Protein AF-0000000080270751 (afdb_homodimer)

Secondary structure (DSSP, 8-state):
---TT--SEEEEEEEEETT-HHHHHHHTTGGG-SS-EEEEEEEEETTTEEEEEEEESS-----HHHHHHH-TT-EEEEEETTEEEEEEE----SEEESSS----TTSHHHH-TTSPPEEEEEETTTTEEEETTT--EE-TT---/---TT--SEEEEEEEEETT-HHHHHHHTTGGG-SS-EEEEEEEEETTTEEEEEEEESS-----HHHHHHH-TT-EEEEEETTEEEEEEE----SEEESSS----TTSHHHH-TTSPPEEEEEETTTTEEEETTT--EE-TT---

pLDDT: mean 90.99, std 12.34, range [32.78, 98.06]

InterPro domains:
  IPR002801 Aspartate transcarbamylase regulatory subunit [PTHR35805] (3-143)
  IPR020542 Aspartate carbamoyltransferase regulatory subunit, C-terminal [PF02748] (96-140)
  IPR020545 Aspartate carbamoyltransferase regulatory subunit, N-terminal [PF01948] (3-91)
  IPR036792 Aspartate carbamoyltransferase regulatory subunit, C-terminal domain superfamily [SSF57825] (95-141)
  IPR036793 Aspartate carbamoyltransferase regulatory subunit, N-terminal domain superfamily [G3DSA:3.30.70.140] (1-93)
  IPR036793 Aspartate carbamoyltransferase regulatory subunit, N-terminal domain superfamily [SSF54893] (2-93)

Solvent-accessible surface area (backbone atoms only — not comparable to full-atom values): 15999 Å² total; per-residue (Å²): 126,90,49,84,64,73,50,49,43,19,37,35,43,33,57,27,56,52,77,45,41,62,57,54,42,55,72,72,44,54,82,73,50,92,50,32,35,34,43,33,35,39,34,82,32,91,88,68,55,36,20,7,35,36,40,34,50,43,89,72,94,71,68,62,55,60,50,8,58,77,39,34,68,23,32,38,34,35,26,49,83,61,31,78,72,46,76,46,75,43,44,70,45,62,61,48,68,70,54,44,70,79,82,51,79,84,28,67,56,67,76,36,79,84,50,75,36,40,32,32,53,74,35,74,93,75,55,33,27,21,29,69,84,69,59,47,80,43,62,70,88,53,66,110,126,90,48,85,64,73,49,49,43,17,38,33,44,33,56,27,56,52,77,45,41,62,58,52,41,55,72,71,44,54,83,72,51,93,48,32,35,33,42,34,34,39,35,81,30,90,88,67,55,35,19,7,36,36,40,34,50,45,87,72,92,73,68,60,56,60,49,7,58,76,40,34,68,24,31,38,36,35,27,50,84,60,32,78,73,46,76,47,75,43,45,71,44,62,60,48,67,69,53,44,70,80,82,50,78,86,29,66,56,66,74,36,81,85,50,76,35,42,30,32,54,76,34,75,94,76,55,33,25,20,30,70,86,68,59,47,80,43,61,70,91,52,66,110

Foldseek 3Di:
DPPPPFQAFWKKKPFAAAPCQVVVCVVVVVVPDPFDKDKAGQPQDPVRRGHIMITTNDDDDDDVQLVCLSPQQIKMFGHHRRDGPDIDRGHHDQKDKQFADDPPCPFPCVVDVPDIWMWGQPDRVQSWIATPGPRDIDHSVGGD/DPPPPFQAFWKKKPFAQAPCQVVVCVVVVVVPDPFDKDKAGQPQDPVRRGHIMITTNDDDDDDVQLVCLSPQQIKMFGHHRRDGPDIDRGHHDQKDKQFADDPPCPFPCVVPVPDIWMWGQPDRVQSWIATPGPRDIDHSVGGD

Organism: NCBI:txid1552

Radius of gyration: 22.81 Å; Cα contacts (8 Å, |Δi|>4): 651; chains: 2; bounding box: 32×61×60 Å

Nearest PDB structures (foldseek):
  2be9-assembly1_B  TM=8.263E-01  e=1.105E-14  Sulfolobus acidocaldarius
  2ipo-assembly1_B-3  TM=8.251E-01  e=6.226E-14  Escherichia coli
  2qgf-assembly1_D  TM=8.015E-01  e=9.449E-14  Escherichia coli
  1nbe-assembly1_B  TM=7.970E-01  e=1.932E-13  Escherichia coli
  2qg9-assembly1_D  TM=8.079E-01  e=1.113E-11  Escherichia coli

Sequence (288 aa):
MVSINSIKRGIVIDHIKAGVGLKIFNYLGLDKAEFTVALIMNAPSGKLGRKDIIKIENEIDIDYTVLGFIDPNITIDIITGEKIESKIKLKLPDNVENIIKCINPRCITSTEQEIQHSFYLSNREKGEYRCMYCDEINNPNNISMVSINSIKRGIVIDHIKAGVGLKIFNYLGLDKAEFTVALIMNAPSGKLGRKDIIKIENEIDIDYTVLGFIDPNITIDIITGEKIESKIKLKLPDNVENIIKCINPRCITSTEQEIQHSFYLSNREKGEYRCMYCDEINNPNNIS

Structure (mmCIF, N/CA/C/O backbone):
data_AF-0000000080270751-model_v1
#
loop_
_entity.id
_entity.type
_entity.pdbx_description
1 polymer 'Aspartate carbamoyltransferase regulatory subunit'
#
loop_
_atom_site.group_PDB
_atom_site.id
_atom_site.type_symbol
_atom_site.label_atom_id
_atom_site.label_alt_id
_atom_site.label_comp_id
_atom_site.label_asym_id
_atom_site.label_entity_id
_atom_site.label_seq_id
_atom_site.pdbx_PDB_ins_code
_atom_site.Cartn_x
_atom_site.Cartn_y
_atom_site.Cartn_z
_atom_site.occupancy
_atom_site.B_iso_or_equiv
_atom_site.auth_seq_id
_atom_site.auth_comp_id
_atom_site.auth_asym_id
_atom_site.auth_atom_id
_atom_site.pdbx_PDB_model_num
ATOM 1 N N . MET A 1 1 ? 3.51 -15.992 13.039 1 32.78 1 MET A N 1
ATOM 2 C CA . MET A 1 1 ? 2.631 -15.078 12.32 1 32.78 1 MET A CA 1
ATOM 3 C C . MET A 1 1 ? 3.084 -13.633 12.508 1 32.78 1 MET A C 1
ATOM 5 O O . MET A 1 1 ? 3.318 -13.188 13.633 1 32.78 1 MET A O 1
ATOM 9 N N . VAL A 1 2 ? 3.697 -13.039 11.562 1 38.59 2 VAL A N 1
ATOM 10 C CA . VAL A 1 2 ? 4.297 -11.719 11.711 1 38.59 2 VAL A CA 1
ATOM 11 C C . VAL A 1 2 ? 3.232 -10.719 12.156 1 38.59 2 VAL A C 1
ATOM 13 O O . VAL A 1 2 ? 2.195 -10.57 11.5 1 38.59 2 VAL A O 1
ATOM 16 N N . SER A 1 3 ? 3.043 -10.617 13.375 1 41.22 3 SER A N 1
ATOM 17 C CA . SER A 1 3 ? 2.152 -9.617 13.953 1 41.22 3 SER A CA 1
ATOM 18 C C . SER A 1 3 ? 2.729 -8.211 13.797 1 41.22 3 SER A C 1
ATOM 20 O O . SER A 1 3 ? 3.924 -8 14.016 1 41.22 3 SER A O 1
ATOM 22 N N . ILE A 1 4 ? 2.393 -7.562 12.789 1 50.84 4 ILE A N 1
ATOM 23 C CA . ILE A 1 4 ? 2.754 -6.148 12.797 1 50.84 4 ILE A CA 1
ATOM 24 C C . ILE A 1 4 ? 2.416 -5.539 14.156 1 50.84 4 ILE A C 1
ATOM 26 O O . ILE A 1 4 ? 1.837 -4.453 14.227 1 50.84 4 ILE A O 1
ATOM 30 N N . ASN A 1 5 ? 2.408 -6.309 15.219 1 56.62 5 ASN A N 1
ATOM 31 C CA . ASN A 1 5 ? 1.897 -5.883 16.516 1 56.62 5 ASN A CA 1
ATOM 32 C C . ASN A 1 5 ? 2.855 -4.914 17.203 1 56.62 5 ASN A C 1
ATOM 34 O O . ASN A 1 5 ? 2.42 -3.975 17.875 1 56.62 5 ASN A O 1
ATOM 38 N N . SER A 1 6 ? 4.25 -5.16 17 1 69.69 6 SER A N 1
ATOM 39 C CA . SER A 1 6 ? 4.953 -4.27 17.906 1 69.69 6 SER A CA 1
ATOM 40 C C . SER A 1 6 ? 6.094 -3.537 17.203 1 69.69 6 SER A C 1
ATOM 42 O O . SER A 1 6 ? 6.898 -4.16 16.516 1 69.69 6 SER A O 1
ATOM 44 N N . ILE A 1 7 ? 5.996 -2.307 17.094 1 83.25 7 ILE A N 1
ATOM 45 C CA . ILE A 1 7 ? 7.07 -1.435 16.641 1 83.25 7 ILE A CA 1
ATOM 46 C C . ILE A 1 7 ? 7.969 -1.064 17.812 1 83.25 7 ILE A C 1
ATOM 48 O O . ILE A 1 7 ? 7.492 -0.555 18.844 1 83.25 7 ILE A O 1
ATOM 52 N N . LYS A 1 8 ? 9.234 -1.457 17.797 1 88.81 8 LYS A N 1
ATOM 53 C CA . LYS A 1 8 ? 10.172 -1.113 18.859 1 88.81 8 LYS A CA 1
ATOM 54 C C . LYS A 1 8 ? 10.531 0.368 18.812 1 88.81 8 LYS A C 1
ATOM 56 O O . LYS A 1 8 ? 10.508 1.052 19.844 1 88.81 8 LYS A O 1
ATOM 61 N N . ARG A 1 9 ? 10.992 0.877 17.672 1 93.69 9 ARG A N 1
ATOM 62 C CA . ARG A 1 9 ? 11.305 2.277 17.406 1 93.69 9 ARG A CA 1
ATOM 63 C C . ARG A 1 9 ? 10.789 2.701 16.031 1 93.69 9 ARG A C 1
ATOM 65 O O . ARG A 1 9 ? 11.125 2.084 15.023 1 93.69 9 ARG A O 1
ATOM 72 N N . GLY A 1 10 ? 9.922 3.631 16.047 1 96.12 10 GLY A N 1
ATOM 73 C CA . GLY A 1 10 ? 9.375 4.059 14.766 1 96.12 10 GLY A CA 1
ATOM 74 C C . GLY A 1 10 ? 8.219 5.031 14.914 1 96.12 10 GLY A C 1
ATOM 75 O O . GLY A 1 10 ? 8.195 5.848 15.836 1 96.12 10 GLY A O 1
ATOM 76 N N . ILE A 1 11 ? 7.391 5.102 13.875 1 96.75 11 ILE A N 1
ATOM 77 C CA . ILE A 1 11 ? 6.312 6.078 13.781 1 96.75 11 ILE A CA 1
ATOM 78 C C . ILE A 1 11 ? 5.023 5.379 13.352 1 96.75 11 ILE A C 1
ATOM 80 O O . ILE A 1 11 ? 5.035 4.516 12.469 1 96.75 11 ILE A O 1
ATOM 84 N N . VAL A 1 12 ? 3.928 5.707 13.992 1 96.44 12 VAL A N 1
ATOM 85 C CA . VAL A 1 12 ? 2.602 5.277 13.562 1 96.44 12 VAL A CA 1
ATOM 86 C C . VAL A 1 12 ? 1.788 6.488 13.109 1 96.44 12 VAL A C 1
ATOM 88 O O . VAL A 1 12 ? 1.661 7.469 13.852 1 96.44 12 VAL A O 1
ATOM 91 N N . ILE A 1 13 ? 1.379 6.473 11.883 1 97.25 13 ILE A N 1
ATOM 92 C CA . ILE A 1 13 ? 0.452 7.469 11.359 1 97.25 13 ILE A CA 1
ATOM 93 C C . ILE A 1 13 ? -0.979 6.945 11.453 1 97.25 13 ILE A C 1
ATOM 95 O O . ILE A 1 13 ? -1.383 6.074 10.68 1 97.25 13 ILE A O 1
ATOM 99 N N . ASP A 1 14 ? -1.676 7.508 12.398 1 96 14 ASP A N 1
ATOM 100 C CA . ASP A 1 14 ? -2.994 7.004 12.773 1 96 14 ASP A CA 1
ATOM 101 C C . ASP A 1 14 ? -4.09 7.992 12.383 1 96 14 ASP A C 1
ATOM 103 O O . ASP A 1 14 ? -3.805 9.141 12.039 1 96 14 ASP A O 1
ATOM 107 N N . HIS A 1 15 ? -5.359 7.43 12.25 1 97.06 15 HIS A N 1
ATOM 108 C CA . HIS A 1 15 ? -6.555 8.227 11.984 1 97.06 15 HIS A CA 1
ATOM 109 C C . HIS A 1 15 ? -6.516 8.828 10.586 1 97.06 15 HIS A C 1
ATOM 111 O O . HIS A 1 15 ? -6.961 9.953 10.375 1 97.06 15 HIS A O 1
ATOM 117 N N . ILE A 1 16 ? -5.875 8.188 9.742 1 97.38 16 ILE A N 1
ATOM 118 C CA . ILE A 1 16 ? -5.949 8.594 8.344 1 97.38 16 ILE A CA 1
ATOM 119 C C . ILE A 1 16 ? -7.344 8.305 7.793 1 97.38 16 ILE A C 1
ATOM 121 O O . ILE A 1 16 ? -7.891 7.223 8.016 1 97.38 16 ILE A O 1
ATOM 125 N N . LYS A 1 17 ? -7.895 9.273 7.102 1 96.62 17 LYS A N 1
ATOM 126 C CA . LYS A 1 17 ? -9.164 9.008 6.434 1 96.62 17 LYS A CA 1
ATOM 127 C C . LYS A 1 17 ? -9.078 7.77 5.547 1 96.62 17 LYS A C 1
ATOM 129 O O . LYS A 1 17 ? -8.117 7.602 4.797 1 96.62 17 LYS A O 1
ATOM 134 N N . ALA A 1 18 ? -10.078 6.902 5.625 1 96.69 18 ALA A N 1
ATOM 135 C CA . ALA A 1 18 ? -10.086 5.688 4.812 1 96.69 18 ALA A CA 1
ATOM 136 C C . ALA A 1 18 ? -9.93 6.02 3.33 1 96.69 18 ALA A C 1
ATOM 138 O O . ALA A 1 18 ? -10.594 6.926 2.82 1 96.69 18 ALA A O 1
ATOM 139 N N . GLY A 1 19 ? -9.031 5.312 2.684 1 96.19 19 GLY A N 1
ATOM 140 C CA . GLY A 1 19 ? -8.812 5.527 1.262 1 96.19 19 GLY A CA 1
ATOM 141 C C . GLY A 1 19 ? -7.652 6.461 0.971 1 96.19 19 GLY A C 1
ATOM 142 O O . GLY A 1 19 ? -7.164 6.516 -0.159 1 96.19 19 GLY A O 1
ATOM 143 N N . VAL A 1 20 ? -7.129 7.137 1.991 1 96.5 20 VAL A N 1
ATOM 144 C CA . VAL A 1 20 ? -6.082 8.133 1.793 1 96.5 20 VAL A CA 1
ATOM 145 C C . VAL A 1 20 ? -4.723 7.543 2.156 1 96.5 20 VAL A C 1
ATOM 147 O O . VAL A 1 20 ? -3.682 8.094 1.795 1 96.5 20 VAL A O 1
ATOM 150 N N . GLY A 1 21 ? -4.691 6.453 2.82 1 97.56 21 GLY A N 1
ATOM 151 C CA . GLY A 1 21 ? -3.48 5.832 3.332 1 97.56 21 GLY A CA 1
ATOM 152 C C . GLY A 1 21 ? -2.449 5.559 2.254 1 97.56 21 GLY A C 1
ATOM 153 O O . GLY A 1 21 ? -1.256 5.801 2.453 1 97.56 21 GLY A O 1
ATOM 154 N N . LEU A 1 22 ? -2.955 5.055 1.122 1 97.75 22 LEU A N 1
ATOM 155 C CA . LEU A 1 22 ? -2.033 4.727 0.039 1 97.75 22 LEU A CA 1
ATOM 156 C C . LEU A 1 22 ? -1.372 5.984 -0.512 1 97.75 22 LEU A C 1
ATOM 158 O O . LEU A 1 22 ? -0.182 5.973 -0.836 1 97.75 22 LEU A O 1
ATOM 162 N N . LYS A 1 23 ? -2.133 7.012 -0.62 1 95.31 23 LYS A N 1
ATOM 163 C CA . LYS A 1 23 ? -1.583 8.289 -1.064 1 95.31 23 LYS A CA 1
ATOM 164 C C . LYS A 1 23 ? -0.433 8.734 -0.165 1 95.31 23 LYS A C 1
ATOM 166 O O . LYS A 1 23 ? 0.632 9.117 -0.654 1 95.31 23 LYS A O 1
ATOM 171 N N . ILE A 1 24 ? -0.648 8.672 1.114 1 97.19 24 ILE A N 1
ATOM 172 C CA . ILE A 1 24 ? 0.371 9.055 2.082 1 97.19 24 ILE A CA 1
ATOM 173 C C . ILE A 1 24 ? 1.551 8.094 2.004 1 97.19 24 ILE A C 1
ATOM 175 O O . ILE A 1 24 ? 2.709 8.516 2.041 1 97.19 24 ILE A O 1
ATOM 179 N N . PHE A 1 25 ? 1.227 6.855 1.891 1 98.06 25 PHE A N 1
ATOM 180 C CA . PHE A 1 25 ? 2.23 5.805 1.756 1 98.06 25 PHE A CA 1
ATOM 181 C C . PHE A 1 25 ? 3.176 6.105 0.599 1 98.06 25 PHE A C 1
ATOM 183 O O . PHE A 1 25 ? 4.398 6.055 0.759 1 98.06 25 PHE A O 1
ATOM 190 N N . ASN A 1 26 ? 2.607 6.492 -0.542 1 96.06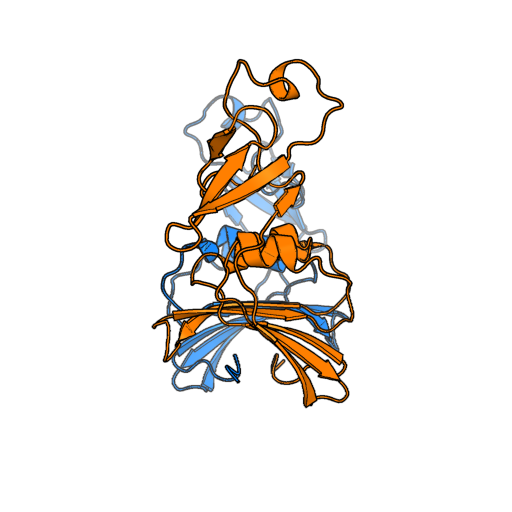 26 ASN A N 1
ATOM 191 C CA . ASN A 1 26 ? 3.371 6.836 -1.738 1 96.06 26 ASN A CA 1
ATOM 192 C C . ASN A 1 26 ? 4.129 8.148 -1.564 1 96.06 26 ASN A C 1
ATOM 194 O O . ASN A 1 26 ? 5.289 8.258 -1.956 1 96.06 26 ASN A O 1
ATOM 198 N N . TYR A 1 27 ? 3.465 9.086 -0.963 1 94.19 27 TYR A N 1
ATOM 199 C CA . TYR A 1 27 ? 4.074 10.391 -0.744 1 94.19 27 TYR A CA 1
ATOM 200 C C . TYR A 1 27 ? 5.363 10.266 0.064 1 94.19 27 TYR A C 1
ATOM 202 O O . TYR A 1 27 ? 6.355 10.93 -0.231 1 94.19 27 TYR A O 1
ATOM 210 N N . LEU A 1 28 ? 5.352 9.383 1.043 1 96.5 28 LEU A N 1
ATOM 211 C CA . LEU A 1 28 ? 6.492 9.211 1.941 1 96.5 28 LEU A CA 1
ATOM 212 C C . LEU A 1 28 ? 7.547 8.305 1.321 1 96.5 28 LEU A C 1
ATOM 214 O O . LEU A 1 28 ? 8.609 8.086 1.91 1 96.5 28 LEU A O 1
ATOM 218 N N . GLY A 1 29 ? 7.246 7.711 0.096 1 96.31 29 GLY A N 1
ATOM 219 C CA . GLY A 1 29 ? 8.188 6.84 -0.589 1 96.31 29 GLY A CA 1
ATOM 220 C C . GLY A 1 29 ? 8.414 5.52 0.126 1 96.31 29 GLY A C 1
ATOM 221 O O . GLY A 1 29 ? 9.516 4.965 0.086 1 96.31 29 GLY A O 1
ATOM 222 N N . LEU A 1 30 ? 7.395 5.051 0.745 1 97.31 30 LEU A N 1
ATOM 223 C CA . LEU A 1 30 ? 7.562 3.881 1.601 1 97.31 30 LEU A CA 1
ATOM 224 C C . LEU A 1 30 ? 7.664 2.609 0.767 1 97.31 30 LEU A C 1
ATOM 226 O O . LEU A 1 30 ? 8.102 1.568 1.264 1 97.31 30 LEU A O 1
ATOM 230 N N . ASP A 1 31 ? 7.238 2.662 -0.491 1 95.44 31 ASP A N 1
ATOM 231 C CA . ASP A 1 31 ? 7.375 1.526 -1.397 1 95.44 31 ASP A CA 1
ATOM 232 C C . ASP A 1 31 ? 8.844 1.205 -1.658 1 95.44 31 ASP A C 1
ATOM 234 O O . ASP A 1 31 ? 9.188 0.081 -2.035 1 95.44 31 ASP A O 1
ATOM 238 N N . LYS A 1 32 ? 9.727 2.119 -1.375 1 96.06 32 LYS A N 1
ATOM 239 C CA . LYS A 1 32 ? 11.156 1.946 -1.64 1 96.06 32 LYS A CA 1
ATOM 240 C C . LYS A 1 32 ? 11.938 1.799 -0.34 1 96.06 32 LYS A C 1
ATOM 242 O O . LYS A 1 32 ? 13.172 1.705 -0.359 1 96.06 32 LYS A O 1
ATOM 247 N N . ALA A 1 33 ? 11.266 1.823 0.738 1 95.44 33 ALA A N 1
ATOM 248 C CA . ALA A 1 33 ? 11.93 1.747 2.037 1 95.44 33 ALA A CA 1
ATOM 249 C C . ALA A 1 33 ? 12.633 0.406 2.215 1 95.44 33 ALA A C 1
ATOM 251 O O . ALA A 1 33 ? 12.164 -0.62 1.713 1 95.44 33 ALA A O 1
ATOM 252 N N . GLU A 1 34 ? 13.68 0.373 2.965 1 94.75 34 GLU A N 1
ATOM 253 C CA . GLU A 1 34 ? 14.43 -0.848 3.252 1 94.75 34 GLU A CA 1
ATOM 254 C C . GLU A 1 34 ? 14.164 -1.338 4.672 1 94.75 34 GLU A C 1
ATOM 256 O O . GLU A 1 34 ? 14.898 -2.174 5.195 1 94.75 34 GLU A O 1
ATOM 261 N N . PHE A 1 35 ? 13.227 -0.71 5.312 1 95.81 35 PHE A N 1
ATOM 262 C CA . PHE A 1 35 ? 12.773 -1.104 6.645 1 95.81 35 PHE A CA 1
ATOM 263 C C . PHE A 1 35 ? 11.312 -1.534 6.621 1 95.81 35 PHE A C 1
ATOM 265 O O . PHE A 1 35 ? 10.625 -1.359 5.609 1 95.81 35 PHE A O 1
ATOM 272 N N . THR A 1 36 ? 10.891 -2.145 7.676 1 96.25 36 THR A N 1
ATOM 273 C CA . THR A 1 36 ? 9.547 -2.705 7.727 1 96.25 36 THR A CA 1
ATOM 274 C C . THR A 1 36 ? 8.5 -1.595 7.793 1 96.25 36 THR A C 1
ATOM 276 O O . THR A 1 36 ? 8.602 -0.685 8.617 1 96.25 36 THR A O 1
ATOM 279 N N . VAL A 1 37 ? 7.531 -1.667 6.926 1 96.94 37 VAL A N 1
ATOM 280 C CA . VAL A 1 37 ? 6.402 -0.744 6.941 1 96.94 37 VAL A CA 1
ATOM 281 C C . VAL A 1 37 ? 5.098 -1.52 6.766 1 96.94 37 VAL A C 1
ATOM 283 O O . VAL A 1 37 ? 5.074 -2.57 6.121 1 96.94 37 VAL A O 1
ATOM 286 N N . ALA A 1 38 ? 4.043 -0.986 7.352 1 97.19 38 ALA A N 1
ATOM 287 C CA . ALA A 1 38 ? 2.719 -1.587 7.211 1 97.19 38 ALA A CA 1
ATOM 288 C C . ALA A 1 38 ? 1.673 -0.533 6.859 1 97.19 38 ALA A C 1
ATOM 290 O O . ALA A 1 38 ? 1.64 0.544 7.457 1 97.19 38 ALA A O 1
ATOM 291 N N . LEU A 1 39 ? 0.935 -0.822 5.887 1 97.56 39 LEU A N 1
ATOM 292 C CA . LEU A 1 39 ? -0.244 -0.046 5.516 1 97.56 39 LEU A CA 1
ATOM 293 C C . LEU A 1 39 ? -1.521 -0.829 5.801 1 97.56 39 LEU A C 1
ATOM 295 O O . LEU A 1 39 ? -1.719 -1.92 5.262 1 97.56 39 LEU A O 1
ATOM 299 N N . ILE A 1 40 ? -2.312 -0.34 6.668 1 96.81 40 ILE A N 1
ATOM 300 C CA . ILE A 1 40 ? -3.613 -0.925 6.973 1 96.81 40 ILE A CA 1
ATOM 301 C C . ILE A 1 40 ? -4.723 -0.012 6.457 1 96.81 40 ILE A C 1
ATOM 303 O O . ILE A 1 40 ? -4.805 1.157 6.84 1 96.81 40 ILE A O 1
ATOM 307 N N . MET A 1 41 ? -5.582 -0.547 5.637 1 97.25 41 MET A N 1
ATOM 308 C CA . MET A 1 41 ? -6.637 0.263 5.039 1 97.25 41 MET A CA 1
ATOM 309 C C . MET A 1 41 ? -8.016 -0.221 5.484 1 97.25 41 MET A C 1
ATOM 311 O O . MET A 1 41 ? -8.219 -1.42 5.672 1 97.25 41 MET A O 1
ATOM 315 N N . ASN A 1 42 ? -8.891 0.716 5.699 1 96.69 42 ASN A N 1
ATOM 316 C CA . ASN A 1 42 ? -10.289 0.471 6.035 1 96.69 42 ASN A CA 1
ATOM 317 C C . ASN A 1 42 ? -10.422 -0.302 7.344 1 96.69 42 ASN A C 1
ATOM 319 O O . ASN A 1 42 ? -11.305 -1.156 7.477 1 96.69 42 ASN A O 1
ATOM 323 N N . ALA A 1 43 ? -9.531 -0.05 8.258 1 94.69 43 ALA A N 1
ATOM 324 C CA . ALA A 1 43 ? -9.664 -0.63 9.594 1 94.69 43 ALA A CA 1
ATOM 325 C C . ALA A 1 43 ? -10.844 -0.025 10.344 1 94.69 43 ALA A C 1
ATOM 327 O O . ALA A 1 43 ? -11.141 1.164 10.195 1 94.69 43 ALA A O 1
ATOM 328 N N . PRO A 1 44 ? -11.523 -0.833 11.078 1 93.12 44 PRO A N 1
ATOM 329 C CA . PRO A 1 44 ? -12.625 -0.274 11.859 1 93.12 44 PRO A CA 1
ATOM 330 C C . PRO A 1 44 ? -12.172 0.81 12.836 1 93.12 44 PRO A C 1
ATOM 332 O O . PRO A 1 44 ? -11.094 0.701 13.43 1 93.12 44 PRO A O 1
ATOM 335 N N . SER A 1 45 ? -12.953 1.84 12.875 1 91.44 45 SER A N 1
ATOM 336 C CA . SER A 1 45 ? -12.648 2.963 13.758 1 91.44 45 SER A CA 1
ATOM 337 C C . SER A 1 45 ? -13.898 3.457 14.477 1 91.44 45 SER A C 1
ATOM 339 O O . SER A 1 45 ? -14.953 3.604 13.859 1 91.44 45 SER A O 1
ATOM 341 N N . GLY A 1 46 ? -13.828 3.676 15.742 1 87.62 46 GLY A N 1
ATOM 342 C CA . GLY A 1 46 ? -14.93 4.23 16.5 1 87.62 46 GLY A CA 1
ATOM 343 C C . GLY A 1 46 ? -15.281 5.652 16.109 1 87.62 46 GLY A C 1
ATOM 344 O O . GLY A 1 46 ? -16.469 5.996 15.984 1 87.62 46 GLY A O 1
ATOM 345 N N . LYS A 1 47 ? -14.344 6.406 15.828 1 82.5 47 LYS A N 1
ATOM 346 C CA . LYS A 1 47 ? -14.516 7.832 15.555 1 82.5 47 LYS A CA 1
ATOM 347 C C . LYS A 1 47 ? -14.883 8.07 14.094 1 82.5 47 LYS A C 1
ATOM 349 O O . LYS A 1 47 ? -15.797 8.844 13.805 1 82.5 47 LYS A O 1
ATOM 354 N N . LEU A 1 48 ? -14.32 7.348 13.164 1 87.38 48 LEU A N 1
ATOM 355 C CA . LEU A 1 48 ? -14.414 7.641 11.742 1 87.38 48 LEU A CA 1
ATOM 356 C C . LEU A 1 48 ? -15.219 6.566 11.016 1 87.38 48 LEU A C 1
ATOM 358 O O . LEU A 1 48 ? -15.523 6.707 9.828 1 87.38 48 LEU A O 1
ATOM 362 N N . GLY A 1 49 ? -15.672 5.516 11.805 1 92.56 49 GLY A N 1
ATOM 363 C CA . GLY A 1 49 ? -16.203 4.324 11.156 1 92.56 49 GLY A CA 1
ATOM 364 C C . GLY A 1 49 ? -15.117 3.398 10.633 1 92.56 49 GLY A C 1
ATOM 365 O O . GLY A 1 49 ? -14.984 2.264 11.094 1 92.56 49 GLY A O 1
ATOM 366 N N . ARG A 1 50 ? -14.391 4.016 9.641 1 95.31 50 ARG A N 1
ATOM 367 C CA . ARG A 1 50 ? -13.211 3.332 9.117 1 95.31 50 ARG A CA 1
ATOM 368 C C . ARG A 1 50 ? -12.023 4.285 9.023 1 95.31 50 ARG A C 1
ATOM 370 O O . ARG A 1 50 ? -12.203 5.496 8.891 1 95.31 50 ARG A O 1
ATOM 377 N N . LYS A 1 51 ? -10.867 3.744 9.102 1 96.56 51 LYS A N 1
ATOM 378 C CA . LYS A 1 51 ? -9.656 4.555 8.984 1 96.56 51 LYS A CA 1
ATOM 379 C C . LYS A 1 51 ? -8.516 3.75 8.375 1 96.56 51 LYS A C 1
ATOM 381 O O . LYS A 1 51 ? -8.57 2.52 8.32 1 96.56 51 LYS A O 1
ATOM 386 N N . ASP A 1 52 ? -7.488 4.422 7.891 1 96.81 52 ASP A N 1
ATOM 387 C CA . ASP A 1 52 ? -6.223 3.822 7.473 1 96.81 52 ASP A CA 1
ATOM 388 C C . ASP A 1 52 ? -5.121 4.098 8.492 1 96.81 52 ASP A C 1
ATOM 390 O O . ASP A 1 52 ? -5.211 5.051 9.273 1 96.81 52 ASP A O 1
ATOM 394 N N . ILE A 1 53 ? -4.16 3.246 8.516 1 96.75 53 ILE A N 1
ATOM 395 C CA . ILE A 1 53 ? -3.027 3.361 9.43 1 96.75 53 ILE A CA 1
ATOM 396 C C . ILE A 1 53 ? -1.737 2.992 8.703 1 96.75 53 ILE A C 1
ATOM 398 O O . ILE A 1 53 ? -1.722 2.072 7.879 1 96.75 53 ILE A O 1
ATOM 402 N N . ILE A 1 54 ? -0.743 3.695 9.008 1 97.31 54 ILE A N 1
ATOM 403 C CA . ILE A 1 54 ? 0.587 3.346 8.523 1 97.31 54 ILE A CA 1
ATOM 404 C C . ILE A 1 54 ? 1.536 3.162 9.703 1 97.31 54 ILE A C 1
ATOM 406 O O . ILE A 1 54 ? 1.577 3.998 10.609 1 97.31 54 ILE A O 1
ATOM 410 N N . LYS A 1 55 ? 2.207 2.109 9.758 1 96.31 55 LYS A N 1
ATOM 411 C CA . LYS A 1 55 ? 3.225 1.823 10.766 1 96.31 55 LYS A CA 1
ATOM 412 C C . LYS A 1 55 ? 4.609 1.731 10.133 1 96.31 55 LYS A C 1
ATOM 414 O O . LYS A 1 55 ? 4.809 1.003 9.156 1 96.31 55 LYS A O 1
ATOM 419 N N . ILE A 1 56 ? 5.527 2.43 10.648 1 97.06 56 ILE A N 1
ATOM 420 C CA . ILE A 1 56 ? 6.887 2.49 10.125 1 97.06 56 ILE A CA 1
ATOM 421 C C . ILE A 1 56 ? 7.875 2.084 11.219 1 97.06 56 ILE A C 1
ATOM 423 O O . ILE A 1 56 ? 7.957 2.734 12.258 1 97.06 56 ILE A O 1
ATOM 427 N N . GLU A 1 57 ? 8.648 1.053 11.008 1 95.69 57 GLU A N 1
ATOM 428 C CA . GLU A 1 57 ? 9.641 0.569 11.961 1 95.69 57 GLU A CA 1
ATOM 429 C C . GLU A 1 57 ? 11 1.229 11.734 1 95.69 57 GLU A C 1
ATOM 431 O O . GLU A 1 57 ? 12.008 0.543 11.547 1 95.69 57 GLU A O 1
ATOM 436 N N . ASN A 1 58 ? 11.016 2.537 11.672 1 94.44 58 ASN A N 1
ATOM 437 C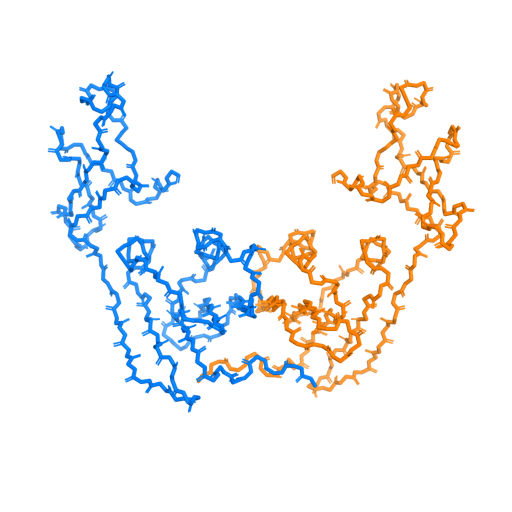 CA . ASN A 1 58 ? 12.211 3.354 11.508 1 94.44 58 ASN A CA 1
ATOM 438 C C . ASN A 1 58 ? 11.969 4.797 11.945 1 94.44 58 ASN A C 1
ATOM 440 O O . ASN A 1 58 ? 10.82 5.25 11.992 1 94.44 58 ASN A O 1
ATOM 444 N N . GLU A 1 59 ? 13.055 5.457 12.281 1 90.94 59 GLU A N 1
ATOM 445 C CA . GLU A 1 59 ? 12.977 6.883 12.578 1 90.94 59 GLU A CA 1
ATOM 446 C C . GLU A 1 59 ? 13.25 7.723 11.328 1 90.94 59 GLU A C 1
ATOM 448 O O . GLU A 1 59 ? 14.406 7.875 10.922 1 90.94 59 GLU A O 1
ATOM 453 N N . ILE A 1 60 ? 12.258 8.016 10.695 1 90.75 60 ILE A N 1
ATOM 454 C CA . ILE A 1 60 ? 12.445 8.828 9.5 1 90.75 60 ILE A CA 1
ATOM 455 C C . ILE A 1 60 ? 11.984 10.258 9.773 1 90.75 60 ILE A C 1
ATOM 457 O O . ILE A 1 60 ? 11.18 10.492 10.68 1 90.75 60 ILE A O 1
ATOM 461 N N . ASP A 1 61 ? 12.547 11.195 8.992 1 91.25 61 ASP A N 1
ATOM 462 C CA . ASP A 1 61 ? 12.133 12.586 9.078 1 91.25 61 ASP A CA 1
ATOM 463 C C . ASP A 1 61 ? 10.938 12.859 8.172 1 91.25 61 ASP A C 1
ATOM 465 O O . ASP A 1 61 ? 11.039 12.742 6.945 1 91.25 61 ASP A O 1
ATOM 469 N N . ILE A 1 62 ? 9.875 13.141 8.742 1 93.19 62 ILE A N 1
ATOM 470 C CA . ILE A 1 62 ? 8.641 13.383 7.992 1 93.19 62 ILE A CA 1
ATOM 471 C C . ILE A 1 62 ? 8.234 14.844 8.141 1 93.19 62 ILE A C 1
ATOM 473 O O . ILE A 1 62 ? 8.305 15.414 9.227 1 93.19 62 ILE A O 1
ATOM 477 N N . ASP A 1 63 ? 7.84 15.469 7.047 1 92.75 63 ASP A N 1
ATOM 478 C CA . ASP A 1 63 ? 7.234 16.797 7.098 1 92.75 63 ASP A CA 1
ATOM 479 C C . ASP A 1 63 ? 5.754 16.703 7.469 1 92.75 63 ASP A C 1
ATOM 481 O O . ASP A 1 63 ? 4.906 16.438 6.613 1 92.75 63 ASP A O 1
ATOM 485 N N . TYR A 1 64 ? 5.438 16.969 8.586 1 95.19 64 TYR A N 1
ATOM 486 C CA . TYR A 1 64 ? 4.074 16.812 9.094 1 95.19 64 TYR A CA 1
ATOM 487 C C . TYR A 1 64 ? 3.15 17.859 8.484 1 95.19 64 TYR A C 1
ATOM 489 O O . TYR A 1 64 ? 1.927 17.719 8.523 1 95.19 64 TYR A O 1
ATOM 497 N N . THR A 1 65 ? 3.732 18.938 7.902 1 94 65 THR A N 1
ATOM 498 C CA . THR A 1 65 ? 2.92 19.969 7.289 1 94 65 THR A CA 1
ATOM 499 C C 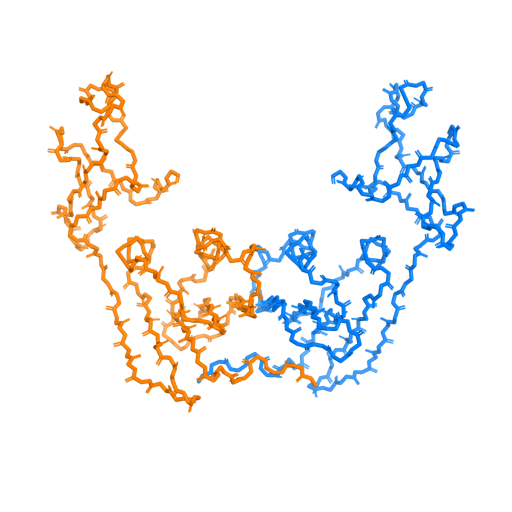. THR A 1 65 ? 2.139 19.422 6.098 1 94 65 THR A C 1
ATOM 501 O O . THR A 1 65 ? 0.931 19.641 5.988 1 94 65 THR A O 1
ATOM 504 N N . VAL A 1 66 ? 2.852 18.672 5.328 1 93.69 66 VAL A N 1
ATOM 505 C CA . VAL A 1 66 ? 2.221 18.109 4.141 1 93.69 66 VAL A CA 1
ATOM 506 C C . VAL A 1 66 ? 1.159 17.094 4.551 1 93.69 66 VAL A C 1
ATOM 508 O O . VAL A 1 66 ? 0.068 17.062 3.977 1 93.69 66 VAL A O 1
ATOM 511 N N . LEU A 1 67 ? 1.458 16.297 5.57 1 96.44 67 LEU A N 1
ATOM 512 C CA . LEU A 1 67 ? 0.501 15.297 6.047 1 96.44 67 LEU A CA 1
ATOM 513 C C . LEU A 1 67 ? -0.756 15.977 6.59 1 96.44 67 LEU A C 1
ATOM 515 O O . LEU A 1 67 ? -1.871 15.516 6.332 1 96.44 67 LEU A O 1
ATOM 519 N N . GLY A 1 68 ? -0.502 17.062 7.258 1 95.88 68 GLY A N 1
ATOM 520 C CA . GLY A 1 68 ? -1.635 17.828 7.762 1 95.88 68 GLY A CA 1
ATOM 521 C C . GLY A 1 68 ? -2.498 18.406 6.66 1 95.88 68 GLY A C 1
ATOM 522 O O . GLY A 1 68 ? -3.715 18.531 6.816 1 95.88 68 GLY A O 1
ATOM 523 N N . PHE A 1 69 ? -1.858 18.75 5.652 1 94.44 69 PHE A N 1
ATOM 524 C CA . PHE A 1 69 ? -2.57 19.281 4.496 1 94.44 69 PHE A CA 1
ATOM 525 C C . PHE A 1 69 ? -3.418 18.203 3.84 1 94.44 69 PHE A C 1
ATOM 527 O O . PHE A 1 69 ? -4.559 18.453 3.447 1 94.44 69 PHE A O 1
ATOM 534 N N . ILE A 1 70 ? -2.885 17 3.775 1 93.81 70 ILE A N 1
ATOM 535 C CA . ILE A 1 70 ? -3.582 15.875 3.156 1 93.81 70 ILE A CA 1
ATOM 536 C C . ILE A 1 70 ? -4.77 15.461 4.023 1 93.81 70 ILE A C 1
ATOM 538 O O . ILE A 1 70 ? -5.863 15.219 3.516 1 93.81 70 ILE A O 1
ATOM 542 N N . ASP A 1 71 ? -4.516 15.406 5.25 1 94.88 71 ASP A N 1
ATOM 543 C CA . ASP A 1 71 ? -5.539 15.023 6.219 1 94.88 71 ASP A CA 1
ATOM 544 C C . ASP A 1 71 ? -5.238 15.609 7.598 1 94.88 71 ASP A C 1
ATOM 546 O O . ASP A 1 71 ? -4.352 15.117 8.297 1 94.88 71 ASP A O 1
ATOM 550 N N . PRO A 1 72 ? -5.992 16.594 7.941 1 95.69 72 PRO A N 1
ATOM 551 C CA . PRO A 1 72 ? -5.695 17.281 9.203 1 95.69 72 PRO A CA 1
ATOM 552 C C . PRO A 1 72 ? -6.09 16.453 10.422 1 95.69 72 PRO A C 1
ATOM 554 O O . PRO A 1 72 ? -5.754 16.828 11.555 1 95.69 72 PRO A O 1
ATOM 557 N N . ASN A 1 73 ? -6.715 15.328 10.273 1 95.25 73 ASN A N 1
ATOM 558 C CA . ASN A 1 73 ? -7.176 14.508 11.383 1 95.25 73 ASN A CA 1
ATOM 559 C C . ASN A 1 73 ? -6.117 13.492 11.812 1 95.25 73 ASN A C 1
ATOM 561 O O . ASN A 1 73 ? -6.258 12.836 12.844 1 95.25 73 ASN A O 1
ATOM 565 N N . ILE A 1 74 ? -5.109 13.406 11.141 1 97.44 74 ILE A N 1
ATOM 566 C CA . ILE A 1 74 ? -4.051 12.43 11.375 1 97.44 74 ILE A CA 1
ATOM 567 C C . ILE A 1 74 ? -3.41 12.672 12.734 1 97.44 74 ILE A C 1
ATOM 569 O O . ILE A 1 74 ? -3.236 13.828 13.148 1 97.44 74 ILE A O 1
ATOM 573 N N . THR A 1 75 ? -3.076 11.633 13.406 1 97.5 75 THR A N 1
ATOM 574 C CA . THR A 1 75 ? -2.26 11.641 14.617 1 97.5 75 THR A CA 1
ATOM 575 C C . THR A 1 75 ? -0.964 10.867 14.398 1 97.5 75 THR A C 1
ATOM 577 O O . THR A 1 75 ? -0.976 9.773 13.836 1 97.5 75 THR A O 1
ATOM 580 N N . ILE A 1 76 ? 0.117 11.508 14.812 1 97.69 76 ILE A N 1
ATOM 581 C CA . ILE A 1 76 ? 1.42 10.859 14.719 1 97.69 76 ILE A CA 1
ATOM 582 C C . ILE A 1 76 ? 1.819 10.312 16.094 1 97.69 76 ILE A C 1
ATOM 584 O O . ILE A 1 76 ? 1.913 11.062 17.062 1 97.69 76 ILE A O 1
ATOM 588 N N . ASP A 1 77 ? 1.999 9.031 16.188 1 96.31 77 ASP A N 1
ATOM 589 C CA . ASP A 1 77 ? 2.525 8.391 17.391 1 96.31 77 ASP A CA 1
ATOM 590 C C . ASP A 1 77 ? 4.004 8.047 17.234 1 96.31 77 ASP A C 1
ATOM 592 O O . ASP A 1 77 ? 4.379 7.301 16.328 1 96.31 77 ASP A O 1
ATOM 596 N N . ILE A 1 78 ? 4.82 8.641 18.016 1 96.5 78 ILE A N 1
ATOM 597 C CA . ILE A 1 78 ? 6.242 8.312 18.047 1 96.5 78 ILE A CA 1
ATOM 598 C C . ILE A 1 78 ? 6.5 7.176 19.016 1 96.5 78 ILE A C 1
ATOM 600 O O . ILE A 1 78 ? 6.168 7.281 20.203 1 96.5 78 ILE A O 1
ATOM 604 N N . ILE A 1 79 ? 7.043 6.082 18.531 1 95.31 79 ILE A N 1
ATOM 605 C CA . ILE A 1 79 ? 7.234 4.879 19.344 1 95.31 79 ILE A CA 1
ATOM 606 C C . ILE A 1 79 ? 8.711 4.73 19.703 1 95.31 79 ILE A C 1
ATOM 608 O O . ILE A 1 79 ? 9.578 4.777 18.828 1 95.31 79 ILE A O 1
ATOM 612 N N . THR A 1 80 ? 9.031 4.637 20.922 1 93.62 80 THR A N 1
ATOM 613 C CA . THR A 1 80 ? 10.359 4.34 21.438 1 93.62 80 THR A CA 1
ATOM 614 C C . THR A 1 80 ? 10.297 3.236 22.5 1 93.62 80 THR A C 1
ATOM 616 O O . THR A 1 80 ? 9.539 3.34 23.469 1 93.62 80 THR A O 1
ATOM 619 N N . GLY A 1 81 ? 11.086 2.17 22.328 1 91 81 GLY A N 1
ATOM 620 C CA . GLY A 1 81 ? 11.07 1.054 23.266 1 91 81 GLY A CA 1
ATOM 621 C C . GLY A 1 81 ? 9.719 0.379 23.375 1 91 81 GLY A C 1
ATOM 622 O O . GLY A 1 81 ? 9.227 0.128 24.469 1 91 81 GLY A O 1
ATOM 623 N N . GLU A 1 82 ? 8.992 0.327 22.266 1 89.25 82 GLU A N 1
ATOM 624 C CA . GLU A 1 82 ? 7.707 -0.352 22.109 1 89.25 82 GLU A CA 1
ATOM 625 C C . GLU A 1 82 ? 6.594 0.408 22.828 1 89.25 82 GLU A C 1
ATOM 627 O O . GLU A 1 82 ? 5.512 -0.137 23.062 1 89.25 82 GLU A O 1
ATOM 632 N N . LYS A 1 83 ? 6.969 1.601 23.188 1 91.5 83 LYS A N 1
ATOM 633 C CA . LYS A 1 83 ? 5.969 2.449 23.844 1 91.5 83 LYS A CA 1
ATOM 634 C C . LYS A 1 83 ? 5.797 3.764 23.078 1 91.5 83 LYS A C 1
ATOM 636 O O . LYS A 1 83 ? 6.734 4.254 22.453 1 91.5 83 LYS A O 1
ATOM 641 N N . ILE A 1 84 ? 4.605 4.297 23.266 1 92.62 84 ILE A N 1
ATOM 642 C CA . ILE A 1 84 ? 4.352 5.609 22.688 1 92.62 84 ILE A CA 1
ATOM 643 C C . ILE A 1 84 ? 5.051 6.684 23.516 1 92.62 84 ILE A C 1
ATOM 645 O O . ILE A 1 84 ? 4.742 6.863 24.688 1 92.62 84 ILE A O 1
ATOM 649 N N . GLU A 1 85 ? 5.969 7.262 22.938 1 95.12 85 GLU A N 1
ATOM 650 C CA . GLU A 1 85 ? 6.703 8.328 23.609 1 95.12 85 GLU A CA 1
ATOM 651 C C . GLU A 1 85 ? 5.988 9.672 23.469 1 95.12 85 GLU A C 1
ATOM 653 O O . GLU A 1 85 ? 5.957 10.461 24.406 1 95.12 85 GLU A O 1
ATOM 658 N N . SER A 1 86 ? 5.5 9.961 22.312 1 95.38 86 SER A N 1
ATOM 659 C CA . SER A 1 86 ? 4.801 11.211 22.047 1 95.38 86 SER A CA 1
ATOM 660 C C . SER A 1 86 ? 3.748 11.055 20.969 1 95.38 86 SER A C 1
ATOM 662 O O . SER A 1 86 ? 3.846 10.148 20.125 1 95.38 86 SER A O 1
ATOM 664 N N . LYS A 1 87 ? 2.736 11.859 21.094 1 95.88 87 LYS A N 1
ATOM 665 C CA . LYS A 1 87 ? 1.667 11.953 20.109 1 95.88 87 LYS A CA 1
ATOM 666 C C . LYS A 1 87 ? 1.528 13.375 19.578 1 95.88 87 LYS A C 1
ATOM 668 O O . LYS A 1 87 ? 1.554 14.336 20.344 1 95.88 87 LYS A O 1
ATOM 673 N N . ILE A 1 88 ? 1.467 13.469 18.266 1 96.94 88 ILE A N 1
ATOM 674 C CA . ILE A 1 88 ? 1.297 14.766 17.625 1 96.94 88 ILE A CA 1
ATOM 675 C C . ILE A 1 88 ? 0.002 14.781 16.828 1 96.94 88 ILE A C 1
ATOM 677 O O . ILE A 1 88 ? -0.142 14.023 15.859 1 96.94 88 ILE A O 1
ATOM 681 N N . LYS A 1 89 ? -0.911 15.531 17.234 1 97.75 89 LYS A N 1
ATOM 682 C CA . LYS A 1 89 ? -2.115 15.742 16.438 1 97.75 89 LYS A CA 1
ATOM 683 C C . LYS A 1 89 ? -1.884 16.797 15.352 1 97.75 89 LYS A C 1
ATOM 685 O O . LYS A 1 89 ? -1.451 17.906 15.648 1 97.75 89 LYS A O 1
ATOM 690 N N . LEU A 1 90 ? -2.225 16.438 14.164 1 97.56 90 LEU A N 1
ATOM 691 C CA . LEU A 1 90 ? -1.979 17.375 13.078 1 97.56 90 LEU A CA 1
ATOM 692 C C . LEU A 1 90 ? -3.152 18.328 12.906 1 97.56 90 LEU A C 1
ATOM 694 O O . LEU A 1 90 ? -4.191 18.172 13.555 1 97.56 90 LEU A O 1
ATOM 698 N N . LYS A 1 91 ? -2.951 19.344 12.164 1 96.56 91 LYS A N 1
ATOM 699 C CA . LYS A 1 91 ? -3.928 20.359 11.797 1 96.56 91 LYS A CA 1
ATOM 700 C C . LYS A 1 91 ? -3.65 20.906 10.398 1 96.56 91 LYS A C 1
ATOM 702 O O . LYS A 1 91 ? -2.605 20.609 9.812 1 96.56 91 LYS A O 1
ATOM 707 N N . LEU A 1 92 ? -4.637 21.578 9.922 1 96.38 92 LEU A N 1
ATOM 708 C CA . LEU A 1 92 ? -4.379 22.281 8.664 1 96.38 92 LEU A CA 1
ATOM 709 C C . LEU A 1 92 ? -3.223 23.266 8.812 1 96.38 92 LEU A C 1
ATOM 711 O O . LEU A 1 92 ? -3.229 24.094 9.711 1 96.38 92 LEU A O 1
ATOM 715 N N . PRO A 1 93 ? -2.252 23.125 7.973 1 96.44 93 PRO A N 1
ATOM 716 C CA . PRO A 1 93 ? -1.148 24.078 8.078 1 96.44 93 PRO A CA 1
ATOM 717 C C . PRO A 1 93 ? -1.539 25.484 7.629 1 96.44 93 PRO A C 1
ATOM 719 O O . PRO A 1 93 ? -2.355 25.641 6.715 1 96.44 93 PRO A O 1
ATOM 722 N N . ASP A 1 94 ? -0.87 26.422 8.211 1 96.44 94 ASP A N 1
ATOM 723 C CA . ASP A 1 94 ? -1.176 27.812 7.887 1 96.44 94 ASP A CA 1
ATOM 724 C C . ASP A 1 94 ? -0.619 28.188 6.516 1 96.44 94 ASP A C 1
ATOM 726 O O . ASP A 1 94 ? -1.178 29.047 5.832 1 96.44 94 ASP A O 1
ATOM 730 N N . ASN A 1 95 ? 0.448 27.594 6.195 1 95.56 95 ASN A N 1
ATOM 731 C CA . ASN A 1 95 ? 1.105 27.828 4.914 1 95.56 95 ASN A CA 1
ATOM 732 C C . ASN A 1 95 ? 1.591 26.531 4.285 1 95.56 95 ASN A C 1
ATOM 734 O O . ASN A 1 95 ? 2.008 25.609 4.992 1 95.56 95 ASN A O 1
ATOM 738 N N . VAL A 1 96 ? 1.485 26.469 3.023 1 94.25 96 VAL A N 1
ATOM 739 C CA . VAL A 1 96 ? 2.016 25.328 2.299 1 94.25 96 VAL A CA 1
ATOM 740 C C . VAL A 1 96 ? 2.836 25.797 1.104 1 94.25 96 VAL A C 1
ATOM 742 O O . VAL A 1 96 ? 2.455 26.75 0.418 1 94.25 96 VAL A O 1
ATOM 745 N N . GLU A 1 97 ? 3.977 25.172 0.962 1 92.81 97 GLU A N 1
ATOM 746 C CA . GLU A 1 97 ? 4.875 25.516 -0.133 1 92.81 97 GLU A CA 1
ATOM 747 C C . GLU A 1 97 ? 5.164 24.312 -1.021 1 92.81 97 GLU A C 1
ATOM 749 O O . GLU A 1 97 ? 5.598 23.266 -0.532 1 92.81 97 GLU A O 1
ATOM 754 N N . ASN A 1 98 ? 4.883 24.406 -2.258 1 89.81 98 ASN A N 1
ATOM 755 C CA . ASN A 1 98 ? 5.211 23.422 -3.283 1 89.81 98 ASN A CA 1
ATOM 756 C C . ASN A 1 98 ? 4.473 22.109 -3.057 1 89.81 98 ASN A C 1
ATOM 758 O O . ASN A 1 98 ? 5.047 21.031 -3.234 1 89.81 98 ASN A O 1
ATOM 762 N N . ILE A 1 99 ? 3.285 22.234 -2.572 1 88.44 99 ILE A N 1
ATOM 763 C CA . ILE A 1 99 ? 2.414 21.078 -2.4 1 88.44 99 ILE A CA 1
ATOM 764 C C . ILE A 1 99 ? 1.302 21.109 -3.445 1 88.44 99 ILE A C 1
ATOM 766 O O . ILE A 1 99 ? 0.921 20.062 -3.988 1 88.44 99 ILE A O 1
ATOM 770 N N . ILE A 1 100 ? 0.849 22.234 -3.717 1 90 100 ILE A N 1
ATOM 771 C CA . ILE A 1 100 ? -0.154 22.453 -4.754 1 90 100 ILE A CA 1
ATOM 772 C C . ILE A 1 100 ? 0.307 23.578 -5.688 1 90 100 ILE A C 1
ATOM 774 O O . ILE A 1 100 ? 1.209 24.344 -5.344 1 90 100 ILE A O 1
ATOM 778 N N . LYS A 1 101 ? -0.316 23.562 -6.828 1 90.94 101 LYS A N 1
ATOM 779 C CA . LYS A 1 101 ? 0.025 24.562 -7.832 1 90.94 101 LYS A CA 1
ATOM 780 C C . LYS A 1 101 ? -1.129 25.547 -8.055 1 90.94 101 LYS A C 1
ATOM 782 O O . LYS A 1 101 ? -2.297 25.141 -8.016 1 90.94 101 LYS A O 1
ATOM 787 N N . CYS A 1 102 ? -0.7 26.656 -8.328 1 93.06 102 CYS A N 1
ATOM 788 C CA . CYS A 1 102 ? -1.712 27.672 -8.617 1 93.06 102 CYS A CA 1
ATOM 789 C C . CYS A 1 102 ? -2.34 27.438 -9.984 1 93.06 102 CYS A C 1
ATOM 791 O O . CYS A 1 102 ? -1.632 27.172 -10.961 1 93.06 102 CYS A O 1
ATOM 793 N N . ILE A 1 103 ? -3.604 27.562 -10.102 1 90.56 103 ILE A N 1
ATOM 794 C CA . ILE A 1 103 ? -4.312 27.234 -11.336 1 90.56 103 ILE A CA 1
ATOM 795 C C . ILE A 1 103 ? -4.605 28.516 -12.109 1 90.56 103 ILE A C 1
ATOM 797 O O . ILE A 1 103 ? -5.18 28.469 -13.203 1 90.56 103 ILE A O 1
ATOM 801 N N . ASN A 1 104 ? -4.285 29.641 -11.531 1 92.75 104 ASN A N 1
ATOM 802 C CA . ASN A 1 104 ? -4.492 30.922 -12.203 1 92.75 104 ASN A CA 1
ATOM 803 C C . ASN A 1 104 ? -3.457 31.141 -13.297 1 92.75 104 ASN A C 1
ATOM 805 O O . ASN A 1 104 ? -2.27 31.312 -13.016 1 92.75 104 ASN A O 1
ATOM 809 N N . PRO A 1 105 ? -3.92 31.047 -14.453 1 92.5 105 PRO A N 1
ATOM 810 C CA . PRO A 1 105 ? -2.973 31.234 -15.555 1 92.5 105 PRO A CA 1
ATOM 811 C C . PRO A 1 105 ? -2.271 32.594 -15.523 1 92.5 105 PRO A C 1
ATOM 813 O O . PRO A 1 105 ? -1.226 32.75 -16.156 1 92.5 105 PRO A O 1
ATOM 816 N N . ARG A 1 106 ? -2.785 33.594 -14.789 1 94.25 106 ARG A N 1
ATOM 817 C CA . ARG A 1 106 ? -2.193 34.938 -14.719 1 94.25 106 ARG A CA 1
ATOM 818 C C . ARG A 1 106 ? -1.271 35.062 -13.508 1 94.25 106 ARG A C 1
ATOM 820 O O . ARG A 1 106 ? -0.694 36.125 -13.273 1 94.25 106 ARG A O 1
ATOM 827 N N . CYS A 1 107 ? -1.204 34 -12.797 1 95.62 107 CYS A N 1
ATOM 828 C CA . CYS A 1 107 ? -0.349 34.031 -11.617 1 95.62 107 CYS A CA 1
ATOM 829 C C . CYS A 1 107 ? 1.124 34.062 -12.008 1 95.62 107 CYS A C 1
ATOM 831 O O . CYS A 1 107 ? 1.522 33.438 -12.992 1 95.62 107 CYS A O 1
ATOM 833 N N . ILE A 1 108 ? 1.931 34.75 -11.25 1 96 108 ILE A N 1
ATOM 834 C CA . ILE A 1 108 ? 3.357 34.875 -11.523 1 96 108 ILE A CA 1
ATOM 835 C C . ILE A 1 108 ? 3.998 33.5 -11.594 1 96 108 ILE A C 1
ATOM 837 O O . ILE A 1 108 ? 4.953 33.281 -12.344 1 96 108 ILE A O 1
ATOM 841 N N . THR A 1 109 ? 3.498 32.5 -10.828 1 92.94 109 THR A N 1
ATOM 842 C CA . THR A 1 109 ? 4.074 31.156 -10.805 1 92.94 109 THR A CA 1
ATOM 843 C C . THR A 1 109 ? 3.85 30.453 -12.141 1 92.94 109 THR A C 1
ATOM 845 O O . THR A 1 109 ? 4.531 29.484 -12.453 1 92.94 109 THR A O 1
ATOM 848 N N . SER A 1 110 ? 2.875 30.828 -12.922 1 90.88 110 SER A N 1
ATOM 849 C CA . SER A 1 110 ? 2.607 30.234 -14.227 1 90.88 110 SER A CA 1
ATOM 850 C C . SER A 1 110 ? 3.639 30.688 -15.258 1 90.88 110 SER A C 1
ATOM 852 O O . SER A 1 110 ? 3.883 29.984 -16.25 1 90.88 110 SER A O 1
ATOM 854 N N . THR A 1 111 ? 4.156 31.859 -15.047 1 91 111 THR A N 1
ATOM 855 C CA . THR A 1 111 ? 5.078 32.438 -16.016 1 91 111 THR A CA 1
ATOM 856 C C . THR A 1 111 ? 6.527 32.219 -15.586 1 91 111 THR A C 1
ATOM 858 O O . THR A 1 111 ? 7.398 31.984 -16.422 1 91 111 THR A O 1
ATOM 861 N N . GLU A 1 112 ? 6.703 32.344 -14.312 1 92 112 GLU A N 1
ATOM 862 C CA . GLU A 1 112 ? 8.039 32.156 -13.742 1 92 112 GLU A CA 1
ATOM 863 C C . GLU A 1 112 ? 8.164 30.812 -13.039 1 92 112 GLU A C 1
ATOM 865 O O . GLU A 1 112 ? 7.777 30.672 -11.883 1 92 112 GLU A O 1
ATOM 870 N N . GLN A 1 113 ? 8.906 29.891 -13.5 1 85.12 113 GLN A N 1
ATOM 871 C CA . GLN A 1 113 ? 8.945 28.516 -13.023 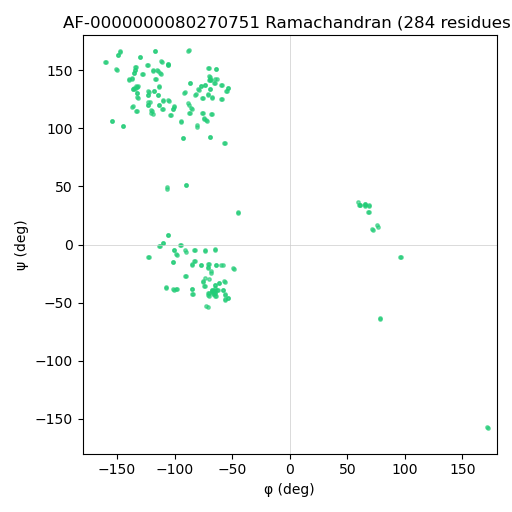1 85.12 113 GLN A CA 1
ATOM 872 C C . GLN A 1 113 ? 9.836 28.375 -11.797 1 85.12 113 GLN A C 1
ATOM 874 O O . GLN A 1 113 ? 9.742 27.406 -11.047 1 85.12 113 GLN A O 1
ATOM 879 N N . GLU A 1 114 ? 10.633 29.438 -11.57 1 92.44 114 GLU A N 1
ATOM 880 C CA . GLU A 1 114 ? 11.578 29.375 -10.453 1 92.44 114 GLU A CA 1
ATOM 881 C C . GLU A 1 114 ? 10.898 29.781 -9.148 1 92.44 114 GLU A C 1
ATOM 883 O O . GLU A 1 114 ? 11.43 29.516 -8.062 1 92.44 114 GLU A O 1
ATOM 888 N N . ILE A 1 115 ? 9.789 30.422 -9.281 1 93.69 115 ILE A N 1
ATOM 889 C CA . ILE A 1 115 ? 9.078 30.875 -8.094 1 93.69 115 ILE A CA 1
ATOM 890 C C . ILE A 1 115 ? 8.32 29.719 -7.473 1 93.69 115 ILE A C 1
ATOM 892 O O . ILE A 1 115 ? 7.633 28.969 -8.172 1 93.69 115 ILE A O 1
ATOM 896 N N . GLN A 1 116 ? 8.422 29.562 -6.219 1 94.88 116 GLN A N 1
ATOM 897 C CA . GLN A 1 116 ? 7.762 28.469 -5.516 1 94.88 116 GLN A CA 1
ATOM 898 C C . GLN A 1 116 ? 6.273 28.75 -5.336 1 94.88 116 GLN A C 1
ATOM 900 O O . GLN A 1 116 ? 5.883 29.891 -5.035 1 94.88 116 GLN A O 1
ATOM 905 N N . HIS A 1 117 ? 5.535 27.719 -5.594 1 94.44 117 HIS A N 1
ATOM 906 C CA . HIS A 1 117 ? 4.117 27.844 -5.281 1 94.44 117 HIS A CA 1
ATOM 907 C C . HIS A 1 117 ? 3.891 27.938 -3.777 1 94.44 117 HIS A C 1
ATOM 909 O O . HIS A 1 117 ? 4.473 27.172 -3.008 1 94.44 117 HIS A O 1
ATOM 915 N N . SER A 1 118 ? 3.158 29 -3.432 1 95.44 118 SER A N 1
ATOM 916 C CA . SER A 1 118 ? 2.896 29.25 -2.018 1 95.44 118 SER A CA 1
ATOM 917 C C . SER A 1 118 ? 1.435 29.609 -1.78 1 95.44 118 SER A C 1
ATOM 919 O O . SER A 1 118 ? 0.849 30.375 -2.549 1 95.44 118 SER A O 1
ATOM 921 N N . PHE A 1 119 ? 0.939 28.938 -0.723 1 96.25 119 PHE A N 1
ATOM 922 C CA . PHE A 1 119 ? -0.46 29.172 -0.386 1 96.25 119 PHE A CA 1
ATOM 923 C C . PHE A 1 119 ? -0.631 29.359 1.115 1 96.25 119 PHE A C 1
ATOM 925 O O . PHE A 1 119 ? 0.134 28.812 1.909 1 96.25 119 PHE A O 1
ATOM 932 N N . TYR A 1 120 ? -1.607 30.203 1.457 1 96.75 120 TYR A N 1
ATOM 933 C CA . TYR A 1 120 ? -1.936 30.375 2.869 1 96.75 120 TYR A CA 1
ATOM 934 C C . TYR A 1 120 ? -3.379 29.969 3.145 1 96.75 120 TYR A C 1
ATOM 936 O O . TYR A 1 120 ? -4.238 30.062 2.266 1 96.75 120 TYR A O 1
ATOM 944 N N . LEU A 1 121 ? -3.594 29.5 4.34 1 96.62 121 LEU A N 1
ATOM 945 C CA . LEU A 1 121 ? -4.93 29.094 4.773 1 96.62 121 LEU A CA 1
ATOM 946 C C . LEU A 1 121 ? -5.809 30.312 5.012 1 96.62 121 LEU A C 1
ATOM 948 O O . LEU A 1 121 ? -5.656 31.016 6.02 1 96.62 121 LEU A O 1
ATOM 952 N N . SER A 1 122 ? -6.738 30.531 4.125 1 95.94 122 SER A N 1
ATOM 953 C CA . SER A 1 122 ? -7.562 31.734 4.195 1 95.94 122 SER A CA 1
ATOM 954 C C . SER A 1 122 ? -8.82 31.484 5.02 1 95.94 122 SER A C 1
ATOM 956 O O . SER A 1 122 ? -9.391 32.438 5.586 1 95.94 122 SER A O 1
ATOM 958 N N . ASN A 1 123 ? -9.281 30.266 5.074 1 94.94 123 ASN A N 1
ATOM 959 C CA . ASN A 1 123 ? -10.445 29.859 5.859 1 94.94 123 ASN A CA 1
ATOM 960 C C . ASN A 1 123 ? -10.281 28.453 6.438 1 94.94 123 ASN A C 1
ATOM 962 O O . ASN A 1 123 ? -10.445 27.469 5.73 1 94.94 123 ASN A O 1
ATOM 966 N N . ARG A 1 124 ? -9.969 28.344 7.641 1 93.56 124 ARG A N 1
ATOM 967 C CA . ARG A 1 124 ? -9.664 27.078 8.305 1 93.56 124 ARG A CA 1
ATOM 968 C C . ARG A 1 124 ? -10.898 26.188 8.344 1 93.56 124 ARG A C 1
ATOM 970 O O . ARG A 1 124 ? -10.797 24.969 8.148 1 93.56 124 ARG A O 1
ATOM 977 N N . GLU A 1 125 ? -12.062 26.766 8.625 1 93.06 125 GLU A N 1
ATOM 978 C CA . GLU A 1 125 ? -13.297 25.984 8.727 1 93.06 125 GLU A CA 1
ATOM 979 C C . GLU A 1 125 ? -13.625 25.297 7.402 1 93.06 125 GLU A C 1
ATOM 981 O O . GLU A 1 125 ? -14.094 24.172 7.387 1 93.06 125 GLU A O 1
ATOM 986 N N . LYS A 1 126 ? -13.25 26 6.324 1 91.81 126 LYS A N 1
ATOM 987 C CA . LYS A 1 126 ? -13.555 25.469 5 1 91.81 126 LYS A CA 1
ATOM 988 C C . LYS A 1 126 ? -12.352 24.75 4.398 1 91.81 126 LYS A C 1
ATOM 990 O O . LYS A 1 126 ? -12.453 24.141 3.34 1 91.81 126 LYS A O 1
ATOM 995 N N . GLY A 1 127 ? -11.242 24.875 5.031 1 92.88 127 GLY A N 1
ATOM 996 C CA . GLY A 1 127 ? -10.016 24.328 4.477 1 92.88 127 GLY A CA 1
ATOM 997 C C . GLY A 1 127 ? -9.586 25.016 3.191 1 92.88 127 GLY A C 1
ATOM 998 O O . GLY A 1 127 ? -9.062 24.375 2.279 1 92.88 127 GLY A O 1
ATOM 999 N N . GLU A 1 128 ? -9.844 26.25 3.1 1 93.88 128 GLU A N 1
ATOM 1000 C CA . GLU A 1 128 ? -9.586 27 1.875 1 93.88 128 GLU A CA 1
ATOM 1001 C C . GLU A 1 128 ? -8.195 27.641 1.897 1 93.88 128 GLU A C 1
ATOM 1003 O O . GLU A 1 128 ? -7.828 28.297 2.871 1 93.88 128 GLU A O 1
ATOM 1008 N N . TYR A 1 129 ? -7.527 27.406 0.835 1 95.88 129 TYR A N 1
ATOM 1009 C CA . TYR A 1 129 ? -6.219 28.031 0.668 1 95.88 129 TYR A CA 1
ATOM 1010 C C . TYR A 1 129 ? -6.23 29.016 -0.497 1 95.88 129 TYR A C 1
ATOM 1012 O O . TYR A 1 129 ? -6.977 28.828 -1.462 1 95.88 129 TYR A O 1
ATOM 1020 N N . ARG A 1 130 ? -5.422 29.953 -0.294 1 96.31 130 ARG A N 1
ATOM 1021 C CA . ARG A 1 130 ? -5.27 30.953 -1.351 1 96.31 130 ARG A CA 1
ATOM 1022 C C . ARG A 1 130 ? -3.801 31.125 -1.717 1 96.31 130 ARG A C 1
ATOM 1024 O O . ARG A 1 130 ? -2.922 31.016 -0.859 1 96.31 130 ARG A O 1
ATOM 1031 N N . CYS A 1 131 ? -3.645 31.406 -3.02 1 96.88 131 CYS A N 1
ATOM 1032 C CA . CYS A 1 131 ? -2.289 31.641 -3.508 1 96.88 131 CYS A CA 1
ATOM 1033 C C . CYS A 1 131 ? -1.691 32.906 -2.883 1 96.88 131 CYS A C 1
ATOM 1035 O O . CYS A 1 131 ? -2.359 33.938 -2.789 1 96.88 131 CYS A O 1
ATOM 1037 N N . MET A 1 132 ? -0.44 32.781 -2.539 1 96.81 132 MET A N 1
ATOM 1038 C CA . MET A 1 132 ? 0.244 33.906 -1.871 1 96.81 132 MET A CA 1
ATOM 1039 C C . MET A 1 132 ? 0.489 35.031 -2.838 1 96.81 132 MET A C 1
ATOM 1041 O O . MET A 1 132 ? 0.632 36.188 -2.418 1 96.81 132 MET A O 1
ATOM 1045 N N . TYR A 1 133 ? 0.443 34.719 -4.113 1 96.38 133 TYR A N 1
ATOM 1046 C CA . TYR A 1 133 ? 0.843 35.719 -5.109 1 96.38 133 TYR A CA 1
ATOM 1047 C C . TYR A 1 133 ? -0.376 36.375 -5.746 1 96.38 133 TYR A C 1
ATOM 1049 O O . TYR A 1 133 ? -0.403 37.594 -5.945 1 96.38 133 TYR A O 1
ATOM 1057 N N . CYS A 1 134 ? -1.408 35.594 -5.992 1 96.62 134 CYS A N 1
ATOM 1058 C CA . CYS A 1 134 ? -2.521 36.156 -6.742 1 96.62 134 CYS A CA 1
ATOM 1059 C C . CYS A 1 134 ? -3.824 36.062 -5.957 1 96.62 134 CYS A C 1
ATOM 1061 O O . CYS A 1 134 ? -4.875 36.5 -6.422 1 96.62 134 CYS A O 1
ATOM 1063 N N . ASP A 1 135 ? -3.861 35.344 -4.887 1 96 135 ASP A N 1
ATOM 1064 C CA . ASP A 1 135 ? -4.977 35.219 -3.947 1 96 135 ASP A CA 1
ATOM 1065 C C . ASP A 1 135 ? -6.082 34.344 -4.508 1 96 135 ASP A C 1
ATOM 1067 O O . ASP A 1 135 ? -7.203 34.344 -3.994 1 96 135 ASP A O 1
ATOM 1071 N N . GLU A 1 136 ? -5.684 33.594 -5.535 1 94.69 136 GLU A N 1
ATOM 1072 C CA . GLU A 1 136 ? -6.648 32.656 -6.098 1 94.69 136 GLU A CA 1
ATOM 1073 C C . GLU A 1 136 ? -6.914 31.5 -5.137 1 94.69 136 GLU A C 1
ATOM 1075 O O . GLU A 1 136 ? -5.988 30.969 -4.523 1 94.69 136 GLU A O 1
ATOM 1080 N N . ILE A 1 137 ? -8.219 31.109 -5.121 1 92.19 137 ILE A N 1
ATOM 1081 C CA . ILE A 1 137 ? -8.617 30.016 -4.246 1 92.19 137 ILE A CA 1
ATOM 1082 C C . ILE A 1 137 ? -8.148 28.688 -4.836 1 92.19 137 ILE A C 1
ATOM 1084 O O . ILE A 1 137 ? -8.242 28.469 -6.047 1 92.19 137 ILE A O 1
ATOM 1088 N N . ASN A 1 138 ? -7.426 27.969 -4 1 83 138 ASN A N 1
ATOM 1089 C CA . ASN A 1 138 ? -7.059 26.609 -4.367 1 83 138 ASN A CA 1
ATOM 1090 C C . ASN A 1 138 ? -7.598 25.594 -3.365 1 83 138 ASN A C 1
ATOM 1092 O O . ASN A 1 138 ? -7.625 25.859 -2.162 1 83 138 ASN A O 1
ATOM 1096 N N . ASN A 1 139 ? -8.453 24.766 -3.768 1 66.19 139 ASN A N 1
ATOM 1097 C CA . ASN A 1 139 ? -8.961 23.75 -2.852 1 66.19 139 ASN A CA 1
ATOM 1098 C C . ASN A 1 139 ? -8.07 22.516 -2.838 1 66.19 139 ASN A C 1
ATOM 1100 O O . ASN A 1 139 ? -7.43 22.188 -3.842 1 66.19 139 ASN A O 1
ATOM 1104 N N . PRO A 1 140 ? -7.801 21.906 -1.612 1 61.06 140 PRO A N 1
ATOM 1105 C CA . PRO A 1 140 ? -6.883 20.812 -1.324 1 61.06 140 PRO A CA 1
ATOM 1106 C C . PRO A 1 140 ? -7.066 19.625 -2.275 1 61.06 140 PRO A C 1
ATOM 1108 O O . PRO A 1 140 ? -6.18 18.781 -2.389 1 61.06 140 PRO A O 1
ATOM 1111 N N . ASN A 1 141 ? -8.172 19.5 -2.918 1 56.56 141 ASN A N 1
ATOM 1112 C CA . ASN A 1 141 ? -8.352 18.297 -3.723 1 56.56 141 ASN A CA 1
ATOM 1113 C C . ASN A 1 141 ? -7.355 18.234 -4.879 1 56.56 141 ASN A C 1
ATOM 1115 O O . ASN A 1 141 ? -7.23 17.219 -5.547 1 56.56 141 ASN A O 1
ATOM 1119 N N . ASN A 1 142 ? -6.582 19.266 -5.023 1 53.41 142 ASN A N 1
ATOM 1120 C CA . ASN A 1 142 ? -5.676 19.359 -6.16 1 53.41 142 ASN A CA 1
ATOM 1121 C C . ASN A 1 142 ? -4.227 19.125 -5.742 1 53.41 142 ASN A C 1
ATOM 1123 O O . ASN A 1 142 ? -3.43 20.062 -5.691 1 53.41 142 ASN A O 1
ATOM 1127 N N . ILE A 1 143 ? -3.941 18.047 -4.957 1 56.59 143 ILE A N 1
ATOM 1128 C CA . ILE A 1 143 ? -2.549 17.75 -4.641 1 56.59 143 ILE A CA 1
ATOM 1129 C C . ILE A 1 143 ? -1.816 17.312 -5.906 1 56.59 143 ILE A C 1
ATOM 1131 O O . ILE A 1 143 ? -2.305 16.453 -6.641 1 56.59 143 ILE A O 1
ATOM 1135 N N . SER A 1 144 ? -0.844 18.078 -6.449 1 46.53 144 SER A N 1
ATOM 1136 C CA . SER A 1 144 ? -0.055 17.797 -7.645 1 46.53 144 SER A CA 1
ATOM 1137 C C . SER A 1 144 ? 0.817 16.562 -7.461 1 46.53 144 SER A C 1
ATOM 1139 O O . SER A 1 144 ? 1.242 16.25 -6.348 1 46.53 144 SER A O 1
ATOM 1141 N N . MET B 1 1 ? -5.027 -0.056 19.969 1 32.84 1 MET B N 1
ATOM 1142 C CA . MET B 1 1 ? -4.031 -0.156 18.906 1 32.84 1 MET B CA 1
ATOM 1143 C C . MET B 1 1 ? -4.445 -1.192 17.875 1 32.84 1 MET B C 1
ATOM 1145 O O . MET B 1 1 ? -4.777 -2.326 18.219 1 32.84 1 MET B O 1
ATOM 1149 N N . VAL B 1 2 ? -4.949 -0.789 16.766 1 38.91 2 VAL B N 1
ATOM 1150 C CA . VAL B 1 2 ? -5.508 -1.716 15.781 1 38.91 2 VAL B CA 1
ATOM 1151 C C . VAL B 1 2 ? -4.453 -2.748 15.391 1 38.91 2 VAL B C 1
ATOM 1153 O O . VAL B 1 2 ? -3.352 -2.389 14.961 1 38.91 2 VAL B O 1
ATOM 1156 N N . SER B 1 3 ? -4.375 -3.777 16.094 1 41.31 3 SER B N 1
ATOM 1157 C CA . SER B 1 3 ? -3.504 -4.902 15.766 1 41.31 3 SER B CA 1
ATOM 1158 C C . SER B 1 3 ? -4 -5.648 14.531 1 41.31 3 SER B C 1
ATOM 1160 O O . SER B 1 3 ? -5.203 -5.879 14.383 1 41.31 3 SER B O 1
ATOM 1162 N N . ILE B 1 4 ? -3.535 -5.297 13.453 1 50.94 4 ILE B N 1
ATOM 1163 C CA . ILE B 1 4 ? -3.836 -6.191 12.336 1 50.94 4 ILE B CA 1
ATOM 1164 C C . ILE B 1 4 ? -3.611 -7.641 12.766 1 50.94 4 ILE B C 1
ATOM 1166 O O . ILE B 1 4 ? -2.998 -8.422 12.039 1 50.94 4 ILE B O 1
ATOM 1170 N N . ASN B 1 5 ? -3.748 -7.98 14.023 1 56.72 5 ASN B N 1
ATOM 1171 C CA . ASN B 1 5 ? -3.354 -9.273 14.57 1 56.72 5 ASN B CA 1
ATOM 1172 C C . ASN B 1 5 ? -4.332 -10.375 14.172 1 56.72 5 ASN B C 1
ATOM 1174 O O . ASN B 1 5 ? -3.928 -11.516 13.93 1 56.72 5 ASN B O 1
ATOM 1178 N N . SER B 1 6 ? -5.711 -9.992 14.086 1 70.25 6 SER B N 1
ATOM 1179 C CA . SER B 1 6 ? -6.457 -11.234 13.906 1 70.25 6 SER B CA 1
ATOM 1180 C C . SER B 1 6 ? -7.488 -11.094 12.789 1 70.25 6 SER B C 1
ATOM 1182 O O . SER B 1 6 ? -8.25 -10.125 12.758 1 70.25 6 SER B O 1
ATOM 1184 N N . ILE B 1 7 ? -7.328 -11.797 11.781 1 83.69 7 ILE B N 1
ATOM 1185 C CA . ILE B 1 7 ? -8.312 -11.945 10.711 1 83.69 7 ILE B CA 1
ATOM 1186 C C . ILE B 1 7 ? -9.305 -13.047 11.07 1 83.69 7 ILE B C 1
ATOM 1188 O O . ILE B 1 7 ? -8.914 -14.18 11.367 1 83.69 7 ILE B O 1
ATOM 1192 N N . LYS B 1 8 ? -10.578 -12.711 11.219 1 89.12 8 LYS B N 1
ATOM 1193 C CA . LYS B 1 8 ? -11.594 -13.711 11.531 1 89.12 8 LYS B CA 1
ATOM 1194 C C . LYS B 1 8 ? -11.883 -14.594 10.32 1 89.12 8 LYS B C 1
ATOM 1196 O O . LYS B 1 8 ? -11.938 -15.82 10.445 1 89.12 8 LYS B O 1
ATOM 1201 N N . ARG B 1 9 ? -12.203 -14.031 9.164 1 93.75 9 ARG B N 1
ATOM 1202 C CA . ARG B 1 9 ? -12.414 -14.703 7.887 1 93.75 9 ARG B CA 1
ATOM 1203 C C . ARG B 1 9 ? -11.734 -13.945 6.754 1 93.75 9 ARG B C 1
ATOM 1205 O O . ARG B 1 9 ? -11.984 -12.75 6.559 1 93.75 9 ARG B O 1
ATOM 1212 N N . GLY B 1 10 ? -10.836 -14.578 6.125 1 96.25 10 GLY B N 1
ATOM 1213 C CA . GLY B 1 10 ? -10.133 -13.898 5.047 1 96.25 10 GLY B CA 1
ATOM 1214 C C . GLY B 1 10 ? -8.953 -14.688 4.512 1 96.25 10 GLY B C 1
ATOM 1215 O O . GLY B 1 10 ? -8.992 -15.914 4.473 1 96.25 10 GLY B O 1
ATOM 1216 N N . ILE B 1 11 ? -8.016 -13.969 3.895 1 96.81 11 ILE B N 1
ATOM 1217 C CA . ILE B 1 11 ? -6.887 -14.57 3.195 1 96.81 11 ILE B CA 1
ATOM 1218 C C . ILE B 1 11 ? -5.598 -13.859 3.598 1 96.81 11 ILE B C 1
ATOM 1220 O O . ILE B 1 11 ? -5.562 -12.633 3.705 1 96.81 11 ILE B O 1
ATOM 1224 N N . VAL B 1 12 ? -4.559 -14.609 3.859 1 96.44 12 VAL B N 1
ATOM 1225 C CA . VAL B 1 12 ? -3.217 -14.07 4.051 1 96.44 12 VAL B CA 1
ATOM 1226 C C . VAL B 1 12 ? -2.305 -14.531 2.916 1 96.44 12 VAL B C 1
ATOM 1228 O O . VAL B 1 12 ? -2.209 -15.734 2.639 1 96.44 12 VAL B O 1
ATOM 1231 N N . ILE B 1 13 ? -1.774 -13.602 2.205 1 97.31 13 ILE B N 1
ATOM 1232 C CA . ILE B 1 13 ? -0.751 -13.875 1.201 1 97.31 13 ILE B CA 1
ATOM 1233 C C . ILE B 1 13 ? 0.635 -13.688 1.812 1 97.31 13 ILE B C 1
ATOM 1235 O O . ILE B 1 13 ? 1.074 -12.555 2.033 1 97.31 13 ILE B O 1
ATOM 1239 N N . ASP B 1 14 ? 1.249 -14.805 2.045 1 96 14 ASP B N 1
ATOM 1240 C CA . ASP B 1 14 ? 2.494 -14.844 2.807 1 96 14 ASP B CA 1
ATOM 1241 C C . ASP B 1 14 ? 3.674 -15.227 1.913 1 96 14 ASP B C 1
ATOM 1243 O O . ASP B 1 14 ? 3.482 -15.672 0.782 1 96 14 ASP B O 1
ATOM 1247 N N . HIS B 1 15 ? 4.922 -14.82 2.396 1 97.06 15 HIS B N 1
ATOM 1248 C CA . HIS B 1 15 ? 6.176 -15.18 1.741 1 97.06 15 HIS B CA 1
ATOM 1249 C C . HIS B 1 15 ? 6.312 -14.477 0.394 1 97.06 15 HIS B C 1
ATOM 1251 O O . HIS B 1 15 ? 6.84 -15.055 -0.56 1 97.06 15 HIS B O 1
ATOM 1257 N N . ILE B 1 16 ? 5.738 -13.391 0.283 1 97.38 16 ILE B N 1
ATOM 1258 C CA . ILE B 1 16 ? 5.973 -12.586 -0.906 1 97.38 16 ILE B CA 1
ATOM 1259 C C . ILE B 1 16 ? 7.402 -12.039 -0.888 1 97.38 16 ILE B C 1
ATOM 1261 O O . ILE B 1 16 ? 7.871 -11.547 0.14 1 97.38 16 ILE B O 1
ATOM 1265 N N . LYS B 1 17 ? 8.07 -12.156 -2.018 1 96.62 17 LYS B N 1
ATOM 1266 C CA . LYS B 1 17 ? 9.391 -11.539 -2.105 1 96.62 17 LYS B CA 1
ATOM 1267 C C . LYS B 1 17 ? 9.336 -10.062 -1.717 1 96.62 17 LYS B C 1
ATOM 1269 O O . LYS B 1 17 ? 8.445 -9.328 -2.162 1 96.62 17 LYS B O 1
ATOM 1274 N N . ALA B 1 18 ? 10.281 -9.617 -0.891 1 96.69 18 ALA B N 1
ATOM 1275 C CA . ALA B 1 18 ? 10.305 -8.227 -0.468 1 96.69 18 ALA B CA 1
ATOM 1276 C C . ALA B 1 18 ? 10.328 -7.285 -1.671 1 96.69 18 ALA B C 1
ATOM 1278 O O . ALA B 1 18 ? 11.086 -7.504 -2.623 1 96.69 18 ALA B O 1
ATOM 1279 N N . GLY B 1 19 ? 9.469 -6.285 -1.628 1 96.25 19 GLY B N 1
ATOM 1280 C CA . GLY B 1 19 ? 9.406 -5.316 -2.711 1 96.25 19 GLY B CA 1
ATOM 1281 C C . GLY B 1 19 ? 8.328 -5.629 -3.734 1 96.25 19 GLY B C 1
ATOM 1282 O O . GLY B 1 19 ? 7.965 -4.773 -4.543 1 96.25 19 GLY B O 1
ATOM 1283 N N . VAL B 1 20 ? 7.73 -6.824 -3.66 1 96.56 20 VAL B N 1
ATOM 1284 C CA . VAL B 1 20 ? 6.762 -7.258 -4.664 1 96.56 20 VAL B CA 1
ATOM 1285 C C . VAL B 1 20 ? 5.344 -7.094 -4.117 1 96.56 20 VAL B C 1
ATOM 1287 O O . VAL B 1 20 ? 4.375 -7.113 -4.879 1 96.56 20 VAL B O 1
ATOM 1290 N N . GLY B 1 21 ? 5.188 -6.914 -2.863 1 97.56 21 GLY B N 1
ATOM 1291 C CA . GLY B 1 21 ? 3.902 -6.855 -2.188 1 97.56 21 GLY B CA 1
ATOM 1292 C C . GLY B 1 21 ? 2.975 -5.801 -2.762 1 97.56 21 GLY B C 1
ATOM 1293 O O . GLY B 1 21 ? 1.781 -6.047 -2.945 1 97.56 21 GLY B O 1
ATOM 1294 N N . LEU B 1 22 ? 3.561 -4.633 -3.031 1 97.75 22 LEU B N 1
ATOM 1295 C CA . LEU B 1 22 ? 2.742 -3.545 -3.557 1 97.75 22 LEU B CA 1
ATOM 1296 C C . LEU B 1 22 ? 2.203 -3.891 -4.941 1 97.75 22 LEU B C 1
ATOM 1298 O O . LEU B 1 22 ? 1.056 -3.576 -5.262 1 97.75 22 LEU B O 1
ATOM 1302 N N . LYS B 1 23 ? 3.027 -4.496 -5.723 1 95.44 23 LYS B N 1
ATOM 1303 C CA . LYS B 1 23 ? 2.59 -4.938 -7.043 1 95.44 23 LYS B CA 1
ATOM 1304 C C . LYS B 1 23 ? 1.377 -5.859 -6.941 1 95.44 23 LYS B C 1
ATOM 1306 O O . LYS B 1 23 ? 0.387 -5.672 -7.652 1 95.44 23 LYS B O 1
ATOM 1311 N N . ILE B 1 24 ? 1.451 -6.812 -6.059 1 97.31 24 ILE B N 1
ATOM 1312 C CA . ILE B 1 24 ? 0.357 -7.758 -5.855 1 97.31 24 ILE B CA 1
ATOM 1313 C C . ILE B 1 24 ? -0.855 -7.023 -5.285 1 97.31 24 ILE B C 1
ATOM 1315 O O . ILE B 1 24 ? -1.988 -7.262 -5.707 1 97.31 24 ILE B O 1
ATOM 1319 N N . PHE B 1 25 ? -0.588 -6.164 -4.371 1 98.06 25 PHE B N 1
ATOM 1320 C CA . PHE B 1 25 ? -1.622 -5.344 -3.75 1 98.06 25 PHE B CA 1
ATOM 1321 C C . PHE B 1 25 ? -2.428 -4.598 -4.809 1 98.06 25 PHE B C 1
ATOM 1323 O O . PHE B 1 25 ? -3.66 -4.625 -4.793 1 98.06 25 PHE B O 1
ATOM 1330 N N . ASN B 1 26 ? -1.722 -3.998 -5.766 1 96.12 26 ASN B N 1
ATOM 1331 C CA . ASN B 1 26 ? -2.34 -3.256 -6.859 1 96.12 26 ASN B CA 1
ATOM 1332 C C . ASN B 1 26 ? -3.045 -4.188 -7.84 1 96.12 26 ASN B C 1
ATOM 1334 O O . ASN B 1 26 ? -4.156 -3.898 -8.289 1 96.12 26 ASN B O 1
ATOM 1338 N N . TYR B 1 27 ? -2.4 -5.281 -8.117 1 94.38 27 TYR B N 1
ATOM 1339 C CA . TYR B 1 27 ? -2.965 -6.254 -9.047 1 94.38 27 TYR B CA 1
ATOM 1340 C C . TYR B 1 27 ? -4.332 -6.727 -8.578 1 94.38 27 TYR B C 1
ATOM 1342 O O . TYR B 1 27 ? -5.258 -6.875 -9.375 1 94.38 27 TYR B O 1
ATOM 1350 N N . LEU B 1 28 ? -4.477 -6.922 -7.277 1 96.56 28 LEU B N 1
ATOM 1351 C CA . LEU B 1 28 ? -5.707 -7.449 -6.699 1 96.56 28 LEU B CA 1
ATOM 1352 C C . LEU B 1 28 ? -6.734 -6.34 -6.5 1 96.56 28 LEU B C 1
ATOM 1354 O O . LEU B 1 28 ? -7.859 -6.602 -6.07 1 96.56 28 LEU B O 1
ATOM 1358 N N . GLY B 1 29 ? -6.348 -5.035 -6.777 1 96.44 29 GLY B N 1
ATOM 1359 C CA . GLY B 1 29 ? -7.254 -3.908 -6.637 1 96.44 29 GLY B CA 1
ATOM 1360 C C . GLY B 1 29 ? -7.613 -3.609 -5.195 1 96.44 29 GLY B C 1
ATOM 1361 O O . GLY B 1 29 ? -8.727 -3.168 -4.906 1 96.44 29 GLY B O 1
ATOM 1362 N N . LEU B 1 30 ? -6.684 -3.834 -4.34 1 97.38 30 LEU B N 1
ATOM 1363 C CA . LEU B 1 30 ? -6.996 -3.74 -2.918 1 97.38 30 LEU B CA 1
ATOM 1364 C C . LEU B 1 30 ? -7.07 -2.283 -2.473 1 97.38 30 LEU B C 1
ATOM 1366 O O . LEU B 1 30 ? -7.609 -1.982 -1.405 1 97.38 30 LEU B O 1
ATOM 1370 N N . ASP B 1 31 ? -6.516 -1.369 -3.26 1 95.56 31 ASP B N 1
ATOM 1371 C CA . ASP B 1 31 ? -6.613 0.058 -2.971 1 95.56 31 ASP B CA 1
ATOM 1372 C C . ASP B 1 31 ? -8.062 0.535 -3.039 1 95.56 31 ASP B C 1
ATOM 1374 O O . ASP B 1 31 ? -8.414 1.555 -2.443 1 95.56 31 ASP B O 1
ATOM 1378 N N . LYS B 1 32 ? -8.93 -0.226 -3.656 1 96.19 32 LYS B N 1
ATOM 1379 C CA . LYS B 1 32 ? -10.328 0.159 -3.836 1 96.19 32 LYS B CA 1
ATOM 1380 C C . LYS B 1 32 ? -11.25 -0.709 -2.984 1 96.19 32 LYS B C 1
ATOM 1382 O O . LYS B 1 32 ? -12.469 -0.576 -3.055 1 96.19 32 LYS B O 1
ATOM 1387 N N . ALA B 1 33 ? -10.688 -1.594 -2.25 1 95.56 33 ALA B N 1
ATOM 1388 C CA . ALA B 1 33 ? -11.484 -2.512 -1.44 1 95.56 33 ALA B CA 1
ATOM 1389 C C . ALA B 1 33 ? -12.266 -1.759 -0.37 1 95.56 33 ALA B C 1
ATOM 1391 O O . ALA B 1 33 ? -11.805 -0.742 0.15 1 95.56 33 ALA B O 1
ATOM 1392 N N . GLU B 1 34 ? -13.391 -2.264 0.033 1 94.81 34 GLU B N 1
ATOM 1393 C CA . GLU B 1 34 ? -14.219 -1.675 1.079 1 94.81 34 GLU B CA 1
ATOM 1394 C C . GLU B 1 34 ? -14.125 -2.475 2.375 1 94.81 34 GLU B C 1
ATOM 1396 O O . GLU B 1 34 ? -14.969 -2.33 3.264 1 94.81 34 GLU B O 1
ATOM 1401 N N . PHE B 1 35 ? -13.234 -3.402 2.383 1 95.94 35 PHE B N 1
ATOM 1402 C CA . PHE B 1 35 ? -12.945 -4.203 3.566 1 95.94 35 PHE B CA 1
ATOM 1403 C C . PHE B 1 35 ? -11.508 -3.979 4.031 1 95.94 35 PHE B C 1
ATOM 1405 O O . PHE B 1 35 ? -10.711 -3.348 3.332 1 95.94 35 PHE B O 1
ATOM 1412 N N . THR B 1 36 ? -11.211 -4.418 5.211 1 96.31 36 THR B N 1
ATOM 1413 C CA . THR B 1 36 ? -9.906 -4.164 5.809 1 96.31 36 THR B CA 1
ATOM 1414 C C . THR B 1 36 ? -8.82 -4.973 5.105 1 96.31 36 THR B C 1
ATOM 1416 O O . THR B 1 36 ? -8.961 -6.184 4.918 1 96.31 36 THR B O 1
ATOM 1419 N N . VAL B 1 37 ? -7.773 -4.305 4.715 1 96.94 37 VAL B N 1
ATOM 1420 C CA . VAL B 1 37 ? -6.605 -4.957 4.129 1 96.94 37 VAL B CA 1
ATOM 1421 C C . VAL B 1 37 ? -5.332 -4.395 4.75 1 96.94 37 VAL B C 1
ATOM 1423 O O . VAL B 1 37 ? -5.293 -3.229 5.152 1 96.94 37 VAL B O 1
ATOM 1426 N N . ALA B 1 38 ? -4.316 -5.23 4.816 1 97.19 38 ALA B N 1
ATOM 1427 C CA . ALA B 1 38 ? -3.016 -4.805 5.328 1 97.19 38 ALA B CA 1
ATOM 1428 C C . ALA B 1 38 ? -1.889 -5.258 4.402 1 97.19 38 ALA B C 1
ATOM 1430 O O . ALA B 1 38 ? -1.866 -6.406 3.957 1 97.19 38 ALA B O 1
ATOM 1431 N N . LEU B 1 39 ? -1.068 -4.363 4.09 1 97.56 39 LEU B N 1
ATOM 1432 C CA . LEU B 1 39 ? 0.178 -4.633 3.381 1 97.56 39 LEU B CA 1
ATOM 1433 C C . LEU B 1 39 ? 1.38 -4.414 4.293 1 97.56 39 LEU B C 1
ATOM 1435 O O . LEU B 1 39 ? 1.581 -3.312 4.809 1 97.56 39 LEU B O 1
ATOM 1439 N N . ILE B 1 40 ? 2.096 -5.434 4.539 1 96.81 40 ILE B N 1
ATOM 1440 C CA . ILE B 1 40 ? 3.328 -5.359 5.316 1 96.81 40 ILE B CA 1
ATOM 1441 C C . ILE B 1 40 ? 4.531 -5.598 4.402 1 96.81 40 ILE B C 1
ATOM 1443 O O . ILE B 1 40 ? 4.625 -6.641 3.754 1 96.81 40 ILE B O 1
ATOM 1447 N N . MET B 1 41 ? 5.438 -4.656 4.387 1 97.19 41 MET B N 1
ATOM 1448 C CA . MET B 1 41 ? 6.59 -4.766 3.494 1 97.19 41 MET B CA 1
ATOM 1449 C C . MET B 1 41 ? 7.887 -4.871 4.289 1 97.19 41 MET B C 1
ATOM 1451 O O . MET B 1 41 ? 8.016 -4.266 5.355 1 97.19 41 MET B O 1
ATOM 1455 N N . ASN B 1 42 ? 8.781 -5.676 3.797 1 96.62 42 ASN B N 1
ATOM 1456 C CA . ASN B 1 42 ? 10.125 -5.848 4.34 1 96.62 42 ASN B CA 1
ATOM 1457 C C . ASN B 1 42 ? 10.086 -6.371 5.773 1 96.62 42 ASN B C 1
ATOM 1459 O O . ASN B 1 42 ? 10.898 -5.973 6.605 1 96.62 42 ASN B O 1
ATOM 1463 N N . ALA B 1 43 ? 9.109 -7.191 6.059 1 94.69 43 ALA B N 1
ATOM 1464 C CA . ALA B 1 43 ? 9.07 -7.855 7.355 1 94.69 43 ALA B CA 1
ATOM 1465 C C . ALA B 1 43 ? 10.195 -8.875 7.488 1 94.69 43 ALA B C 1
ATOM 1467 O O . ALA B 1 43 ? 10.57 -9.531 6.508 1 94.69 43 ALA B O 1
ATOM 1468 N N . PRO B 1 44 ? 10.758 -8.961 8.648 1 93.12 44 PRO B N 1
ATOM 1469 C CA . PRO B 1 44 ? 11.805 -9.969 8.82 1 93.12 44 PRO B CA 1
ATOM 1470 C C . PRO B 1 44 ? 11.305 -11.383 8.555 1 93.12 44 PRO B C 1
ATOM 1472 O O . PRO B 1 44 ? 10.164 -11.719 8.898 1 93.12 44 PRO B O 1
ATOM 1475 N N . SER B 1 45 ? 12.109 -12.109 7.867 1 91.5 45 SER B N 1
ATOM 1476 C CA . SER B 1 45 ? 11.773 -13.484 7.527 1 91.5 45 SER B CA 1
ATOM 1477 C C . SER B 1 45 ? 12.969 -14.414 7.73 1 91.5 45 SER B C 1
ATOM 1479 O O . SER B 1 45 ? 14.094 -14.086 7.348 1 91.5 45 SER B O 1
ATOM 1481 N N . GLY B 1 46 ? 12.773 -15.531 8.352 1 87.44 46 GLY B N 1
ATOM 1482 C CA . GLY B 1 46 ? 13.82 -16.516 8.516 1 87.44 46 GLY B CA 1
ATOM 1483 C C . GLY B 1 46 ? 14.289 -17.125 7.211 1 87.44 46 GLY B C 1
ATOM 1484 O O . GLY B 1 46 ? 15.484 -17.312 6.992 1 87.44 46 GLY B O 1
ATOM 1485 N N . LYS B 1 47 ? 13.414 -17.359 6.352 1 82.31 47 LYS B N 1
ATOM 1486 C CA . LYS B 1 47 ? 13.68 -18.078 5.102 1 82.31 47 LYS B CA 1
ATOM 1487 C C . LYS B 1 47 ? 14.211 -17.125 4.035 1 82.31 47 LYS B C 1
ATOM 1489 O O . LYS B 1 47 ? 15.18 -17.438 3.342 1 82.31 47 LYS B O 1
ATOM 1494 N N . LEU B 1 48 ? 13.719 -15.906 3.949 1 87.69 48 LEU B N 1
ATOM 1495 C CA . LEU B 1 48 ? 13.977 -15 2.836 1 87.69 48 LEU B CA 1
ATOM 1496 C C . LEU B 1 48 ? 14.797 -13.797 3.293 1 87.69 48 LEU B C 1
ATOM 1498 O O . LEU B 1 48 ? 15.227 -12.992 2.469 1 87.69 48 LEU B O 1
ATOM 1502 N N . GLY B 1 49 ? 15.117 -13.758 4.645 1 92.56 49 GLY B N 1
ATOM 1503 C CA . GLY B 1 49 ? 15.648 -12.531 5.211 1 92.56 49 GLY B CA 1
ATOM 1504 C C . GLY B 1 49 ? 14.586 -11.484 5.48 1 92.56 49 GLY B C 1
ATOM 1505 O O . GLY B 1 49 ? 14.359 -11.102 6.629 1 92.56 49 GLY B O 1
ATOM 1506 N N . ARG B 1 50 ? 13.992 -11.094 4.309 1 95.25 50 ARG B N 1
ATOM 1507 C CA . ARG B 1 50 ? 12.844 -10.188 4.379 1 95.25 50 ARG B CA 1
ATOM 1508 C C . ARG B 1 50 ? 11.719 -10.664 3.465 1 95.25 50 ARG B C 1
ATOM 1510 O O . ARG B 1 50 ? 11.969 -11.359 2.475 1 95.25 50 ARG B O 1
ATOM 1517 N N . LYS B 1 51 ? 10.539 -10.32 3.816 1 96.56 51 LYS B N 1
ATOM 1518 C CA . LYS B 1 51 ? 9.391 -10.68 2.99 1 96.56 51 LYS B CA 1
ATOM 1519 C C . LYS B 1 51 ? 8.281 -9.648 3.104 1 96.56 51 LYS B C 1
ATOM 1521 O O . LYS B 1 51 ? 8.281 -8.828 4.023 1 96.56 51 LYS B O 1
ATOM 1526 N N . ASP B 1 52 ? 7.344 -9.656 2.176 1 96.75 52 ASP B N 1
ATOM 1527 C CA . ASP B 1 52 ? 6.102 -8.891 2.242 1 96.75 52 ASP B CA 1
ATOM 1528 C C . ASP B 1 52 ? 4.914 -9.797 2.561 1 96.75 52 ASP B C 1
ATOM 1530 O O . ASP B 1 52 ? 4.973 -11.008 2.328 1 96.75 52 ASP B O 1
ATOM 1534 N N . ILE B 1 53 ? 3.918 -9.227 3.131 1 96.75 53 ILE B N 1
ATOM 1535 C CA . ILE B 1 53 ? 2.707 -9.945 3.502 1 96.75 53 ILE B CA 1
ATOM 1536 C C . ILE B 1 53 ? 1.48 -9.094 3.193 1 96.75 53 ILE B C 1
ATOM 1538 O O . ILE B 1 53 ? 1.506 -7.871 3.379 1 96.75 53 ILE B O 1
ATOM 1542 N N . ILE B 1 54 ? 0.486 -9.734 2.752 1 97.31 54 ILE B N 1
ATOM 1543 C CA . ILE B 1 54 ? -0.803 -9.078 2.578 1 97.31 54 ILE B CA 1
ATOM 1544 C C . ILE B 1 54 ? -1.877 -9.82 3.367 1 97.31 54 ILE B C 1
ATOM 1546 O O . ILE B 1 54 ? -1.97 -11.047 3.293 1 97.31 54 ILE B O 1
ATOM 1550 N N . LYS B 1 55 ? -2.598 -9.141 4.141 1 96.38 55 LYS B N 1
ATOM 1551 C CA . LYS B 1 55 ? -3.727 -9.688 4.891 1 96.38 55 LYS B CA 1
ATOM 1552 C C . LYS B 1 55 ? -5.043 -9.078 4.422 1 96.38 55 LYS B C 1
ATOM 1554 O O . LYS B 1 55 ? -5.172 -7.852 4.344 1 96.38 55 LYS B O 1
ATOM 1559 N N . ILE B 1 56 ? -5.973 -9.883 4.113 1 97.12 56 ILE B N 1
ATOM 1560 C CA . ILE B 1 56 ? -7.266 -9.453 3.598 1 97.12 56 ILE B CA 1
ATOM 1561 C C . ILE B 1 56 ? -8.383 -9.984 4.492 1 97.12 56 ILE B C 1
ATOM 1563 O O . ILE B 1 56 ? -8.539 -11.195 4.637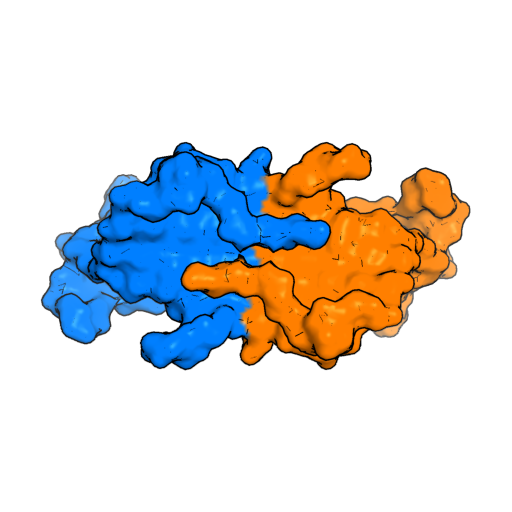 1 97.12 56 ILE B O 1
ATOM 1567 N N . GLU B 1 57 ? -9.18 -9.133 5.074 1 95.75 57 GLU B N 1
ATOM 1568 C CA . GLU B 1 57 ? -10.289 -9.516 5.945 1 95.75 57 GLU B CA 1
ATOM 1569 C C . GLU B 1 57 ? -11.578 -9.695 5.152 1 95.75 57 GLU B C 1
ATOM 1571 O O . GLU B 1 57 ? -12.602 -9.078 5.469 1 95.75 57 GLU B O 1
ATOM 1576 N N . ASN B 1 58 ? -11.516 -10.461 4.105 1 94.56 58 ASN B N 1
ATOM 1577 C CA . ASN B 1 58 ? -12.648 -10.805 3.25 1 94.56 58 ASN B CA 1
ATOM 1578 C C . ASN B 1 58 ? -12.375 -12.062 2.438 1 94.56 58 ASN B C 1
ATOM 1580 O O . ASN B 1 58 ? -11.219 -12.445 2.238 1 94.56 58 ASN B O 1
ATOM 1584 N N . GLU B 1 59 ? -13.461 -12.695 2.023 1 91.06 59 GLU B N 1
ATOM 1585 C CA . GLU B 1 59 ? -13.344 -13.844 1.123 1 91.06 59 GLU B CA 1
ATOM 1586 C C . GLU B 1 59 ? -13.445 -13.406 -0.336 1 91.06 59 GLU B C 1
ATOM 1588 O O . GLU B 1 59 ? -14.539 -13.125 -0.831 1 91.06 59 GLU B O 1
ATOM 1593 N N . ILE B 1 60 ? -12.383 -13.148 -0.853 1 90.94 60 ILE B N 1
ATOM 1594 C CA . ILE B 1 60 ? -12.406 -12.734 -2.252 1 90.94 60 ILE B CA 1
ATOM 1595 C C . ILE B 1 60 ? -11.898 -13.875 -3.135 1 90.94 60 ILE B C 1
ATOM 1597 O O . ILE B 1 60 ? -11.188 -14.766 -2.662 1 90.94 60 ILE B O 1
ATOM 1601 N N . ASP B 1 61 ? -12.328 -13.844 -4.414 1 91.44 61 ASP B N 1
ATOM 1602 C CA . ASP B 1 61 ? -11.859 -14.82 -5.391 1 91.44 61 ASP B CA 1
ATOM 1603 C C . ASP B 1 61 ? -10.562 -14.352 -6.051 1 91.44 61 ASP B C 1
ATOM 1605 O O . ASP B 1 61 ? -10.547 -13.328 -6.738 1 91.44 61 ASP B O 1
ATOM 1609 N N . ILE B 1 62 ? -9.555 -15.023 -5.801 1 93.44 62 ILE B N 1
ATOM 1610 C CA . ILE B 1 62 ? -8.242 -14.656 -6.332 1 93.44 62 ILE B CA 1
ATOM 1611 C C . ILE B 1 62 ? -7.773 -15.719 -7.324 1 93.44 62 ILE B C 1
ATOM 1613 O O . ILE B 1 62 ? -7.93 -16.922 -7.078 1 93.44 62 ILE B O 1
ATOM 1617 N N . ASP B 1 63 ? -7.234 -15.297 -8.438 1 92.94 63 ASP B N 1
ATOM 1618 C CA . ASP B 1 63 ? -6.57 -16.203 -9.367 1 92.94 63 ASP B CA 1
ATOM 1619 C C . ASP B 1 63 ? -5.145 -16.516 -8.914 1 92.94 63 ASP B C 1
ATOM 1621 O O . ASP B 1 63 ? -4.23 -15.727 -9.164 1 92.94 63 ASP B O 1
ATOM 1625 N N . TYR B 1 64 ? -4.945 -17.562 -8.375 1 95.31 64 TYR B N 1
ATOM 1626 C CA . TYR B 1 64 ? -3.652 -17.922 -7.797 1 95.31 64 TYR B CA 1
ATOM 1627 C C . TYR B 1 64 ? -2.619 -18.156 -8.891 1 95.31 64 TYR B C 1
ATOM 1629 O O . TYR B 1 64 ? -1.414 -18.156 -8.625 1 95.31 64 TYR B O 1
ATOM 1637 N N . THR B 1 65 ? -3.082 -18.359 -10.148 1 94.12 65 THR B N 1
ATOM 1638 C CA . THR B 1 65 ? -2.16 -18.594 -11.25 1 94.12 65 THR B CA 1
ATOM 1639 C C . THR B 1 65 ? -1.292 -17.359 -11.5 1 94.12 65 THR B C 1
ATOM 1641 O O . THR B 1 65 ? -0.07 -17.469 -11.617 1 94.12 65 THR B O 1
ATOM 1644 N N . VAL B 1 66 ? -1.959 -16.266 -11.477 1 93.88 66 VAL B N 1
ATOM 1645 C CA . VAL B 1 66 ? -1.24 -15.016 -11.727 1 93.88 66 VAL B CA 1
ATOM 1646 C C . VAL B 1 66 ? -0.278 -14.734 -10.57 1 93.88 66 VAL B C 1
ATOM 1648 O O . VAL B 1 66 ? 0.863 -14.32 -10.797 1 93.88 66 VAL B O 1
ATOM 1651 N N . LEU B 1 67 ? -0.724 -14.984 -9.352 1 96.5 67 LEU B N 1
ATOM 1652 C CA . LEU B 1 67 ? 0.128 -14.766 -8.188 1 96.5 67 LEU B CA 1
ATOM 1653 C C . LEU B 1 67 ? 1.355 -15.672 -8.234 1 96.5 67 LEU B C 1
ATOM 1655 O O . LEU B 1 67 ? 2.467 -15.234 -7.93 1 96.5 67 LEU B O 1
ATOM 1659 N N . GLY B 1 68 ? 1.089 -16.875 -8.672 1 96 68 GLY B N 1
ATOM 1660 C CA . GLY B 1 68 ? 2.201 -17.797 -8.82 1 96 68 GLY B CA 1
ATOM 1661 C C . GLY B 1 68 ? 3.201 -17.359 -9.875 1 96 68 GLY B C 1
ATOM 1662 O O . GLY B 1 68 ? 4.402 -17.609 -9.742 1 96 68 GLY B O 1
ATOM 1663 N N . PHE B 1 69 ? 2.688 -16.781 -10.836 1 94.56 69 PHE B N 1
ATOM 1664 C CA . PHE B 1 69 ? 3.539 -16.266 -11.906 1 94.56 69 PHE B CA 1
ATOM 1665 C C . PHE B 1 69 ? 4.395 -15.109 -11.398 1 94.56 69 PHE B C 1
ATOM 1667 O O . PHE B 1 69 ? 5.582 -15.023 -11.719 1 94.56 69 PHE B O 1
ATOM 1674 N N . ILE B 1 70 ? 3.812 -14.273 -10.562 1 93.94 70 ILE B N 1
ATOM 1675 C CA . ILE B 1 70 ? 4.516 -13.117 -10.023 1 93.94 70 ILE B CA 1
ATOM 1676 C C . ILE B 1 70 ? 5.582 -13.578 -9.031 1 93.94 70 ILE B C 1
ATOM 1678 O O . ILE B 1 70 ? 6.715 -13.086 -9.055 1 93.94 70 ILE B O 1
ATOM 1682 N N . ASP B 1 71 ? 5.199 -14.469 -8.242 1 94.94 71 ASP B N 1
ATOM 1683 C CA . ASP B 1 71 ? 6.098 -15.016 -7.234 1 94.94 71 ASP B CA 1
ATOM 1684 C C . ASP B 1 71 ? 5.688 -16.438 -6.844 1 94.94 71 ASP B C 1
ATOM 1686 O O . ASP B 1 71 ? 4.707 -16.625 -6.121 1 94.94 71 ASP B O 1
ATOM 1690 N N . PRO B 1 72 ? 6.449 -17.359 -7.305 1 95.75 72 PRO B N 1
ATOM 1691 C CA . PRO B 1 72 ? 6.059 -18.75 -7.066 1 95.75 72 PRO B CA 1
ATOM 1692 C C . PRO B 1 72 ? 6.285 -19.188 -5.621 1 95.75 72 PRO B C 1
ATOM 1694 O O . PRO B 1 72 ? 5.852 -20.281 -5.223 1 95.75 72 PRO B O 1
ATOM 1697 N N . ASN B 1 73 ? 6.871 -18.375 -4.785 1 95.31 73 ASN B N 1
ATOM 1698 C CA . ASN B 1 73 ? 7.172 -18.734 -3.402 1 95.31 73 ASN B CA 1
ATOM 1699 C C . ASN B 1 73 ? 6.023 -18.359 -2.467 1 95.31 73 ASN B C 1
ATOM 1701 O O . ASN B 1 73 ? 6.027 -18.75 -1.296 1 95.31 73 ASN B O 1
ATOM 1705 N N . ILE B 1 74 ? 5.086 -17.766 -2.93 1 97.5 74 ILE B N 1
ATOM 1706 C CA . ILE B 1 74 ? 3.963 -17.266 -2.139 1 97.5 74 ILE B CA 1
ATOM 1707 C C . ILE B 1 74 ? 3.197 -18.438 -1.535 1 97.5 74 ILE B C 1
ATOM 1709 O O . ILE B 1 74 ? 3.041 -19.484 -2.176 1 97.5 74 ILE B O 1
ATOM 1713 N N . THR B 1 75 ? 2.744 -18.266 -0.339 1 97.62 75 THR B N 1
ATOM 1714 C CA . THR B 1 75 ? 1.811 -19.172 0.329 1 97.62 75 THR B CA 1
ATOM 1715 C C . THR B 1 75 ? 0.506 -18.453 0.66 1 97.62 75 THR B C 1
ATOM 1717 O O . THR B 1 75 ? 0.522 -17.328 1.155 1 97.62 75 THR B O 1
ATOM 1720 N N . ILE B 1 76 ? -0.584 -19.125 0.302 1 97.69 76 ILE B N 1
ATOM 1721 C CA . ILE B 1 76 ? -1.901 -18.578 0.61 1 97.69 76 ILE B CA 1
ATOM 1722 C C . ILE B 1 76 ? -2.467 -19.266 1.854 1 97.69 76 ILE B C 1
ATOM 1724 O O . ILE B 1 76 ? -2.619 -20.484 1.883 1 97.69 76 ILE B O 1
ATOM 1728 N N . ASP B 1 77 ? -2.717 -18.516 2.891 1 96.31 77 ASP B N 1
ATOM 1729 C CA . ASP B 1 77 ? -3.395 -19.016 4.086 1 96.31 77 ASP B CA 1
ATOM 1730 C C . ASP B 1 77 ? -4.863 -18.594 4.098 1 96.31 77 ASP B C 1
ATOM 1732 O O . ASP B 1 77 ? -5.18 -17.406 4.062 1 96.31 77 ASP B O 1
ATOM 1736 N N . ILE B 1 78 ? -5.723 -19.547 4.055 1 96.56 78 ILE B N 1
ATOM 1737 C CA . ILE B 1 78 ? -7.152 -19.281 4.172 1 96.56 78 ILE B CA 1
ATOM 1738 C C . ILE B 1 78 ? -7.562 -19.297 5.645 1 96.56 78 ILE B C 1
ATOM 1740 O O . ILE B 1 78 ? -7.352 -20.297 6.344 1 96.56 78 ILE B O 1
ATOM 1744 N N . ILE B 1 79 ? -8.109 -18.203 6.117 1 95.38 79 ILE B N 1
ATOM 1745 C CA . ILE B 1 79 ? -8.438 -18.031 7.531 1 95.38 79 ILE B CA 1
ATOM 1746 C C . ILE B 1 79 ? -9.953 -18.156 7.719 1 95.38 79 ILE B C 1
ATOM 1748 O O . ILE B 1 79 ? -10.727 -17.469 7.043 1 95.38 79 ILE B O 1
ATOM 1752 N N . THR B 1 80 ? -10.406 -19.016 8.531 1 93.75 80 THR B N 1
ATOM 1753 C CA . THR B 1 80 ? -11.797 -19.156 8.945 1 93.75 80 THR B CA 1
ATOM 1754 C C . THR B 1 80 ? -11.891 -19.281 10.469 1 93.75 80 THR B C 1
ATOM 1756 O O . THR B 1 80 ? -11.234 -20.125 11.078 1 93.75 80 THR B O 1
ATOM 1759 N N . GLY B 1 81 ? -12.711 -18.438 11.102 1 91.12 81 GLY B N 1
ATOM 1760 C CA . GLY B 1 81 ? -12.852 -18.438 12.547 1 91.12 81 GLY B CA 1
ATOM 1761 C C . GLY B 1 81 ? -11.547 -18.172 13.273 1 91.12 81 GLY B C 1
ATOM 1762 O O . GLY B 1 81 ? -11.188 -18.875 14.219 1 91.12 81 GLY B O 1
ATOM 1763 N N . GLU B 1 82 ? -10.711 -17.297 12.695 1 89.38 82 GLU B N 1
ATOM 1764 C CA . GLU B 1 82 ? -9.453 -16.812 13.25 1 89.38 82 GLU B CA 1
ATOM 1765 C C . GLU B 1 82 ? -8.383 -17.906 13.234 1 89.38 82 GLU B C 1
ATOM 1767 O O . GLU B 1 82 ? -7.359 -17.797 13.914 1 89.38 82 GLU B O 1
ATOM 1772 N N . LYS B 1 83 ? -8.727 -18.938 12.492 1 91.62 83 LYS B N 1
ATOM 1773 C CA . LYS B 1 83 ? -7.766 -20.016 12.352 1 91.62 83 LYS B CA 1
ATOM 1774 C C . LYS B 1 83 ? -7.449 -20.281 10.883 1 91.62 83 LYS B C 1
ATOM 1776 O O . LYS B 1 83 ? -8.289 -20.062 10.008 1 91.62 83 LYS B O 1
ATOM 1781 N N . ILE B 1 84 ? -6.262 -20.828 10.711 1 92.75 84 ILE B N 1
ATOM 1782 C CA . ILE B 1 84 ? -5.887 -21.219 9.359 1 92.75 84 ILE B CA 1
ATOM 1783 C C . ILE B 1 84 ? -6.613 -22.516 8.984 1 92.75 84 ILE B C 1
ATOM 1785 O O . ILE B 1 84 ? -6.422 -23.547 9.617 1 92.75 84 ILE B O 1
ATOM 1789 N N . GLU B 1 85 ? -7.438 -22.391 8.086 1 95.25 85 GLU B N 1
ATOM 1790 C CA . GLU B 1 85 ? -8.188 -23.547 7.617 1 95.25 85 GLU B CA 1
ATOM 1791 C C . GLU B 1 85 ? -7.395 -24.328 6.566 1 95.25 85 GLU B C 1
ATOM 1793 O O . GLU B 1 85 ? -7.426 -25.562 6.547 1 95.25 85 GLU B O 1
ATOM 1798 N N . SER B 1 86 ? -6.766 -23.641 5.664 1 95.5 86 SER B N 1
ATOM 1799 C CA . SER B 1 86 ? -5.984 -24.281 4.609 1 95.5 86 SER B CA 1
ATOM 1800 C C . SER B 1 86 ? -4.832 -23.391 4.156 1 95.5 86 SER B C 1
ATOM 1802 O O . SER B 1 86 ? -4.883 -22.172 4.324 1 95.5 86 SER B O 1
ATOM 1804 N N . LYS B 1 87 ? -3.811 -24.062 3.707 1 96 87 LYS B N 1
ATOM 1805 C CA . LYS B 1 87 ? -2.641 -23.406 3.127 1 96 87 LYS B CA 1
ATOM 1806 C C . LYS B 1 87 ? -2.377 -23.906 1.711 1 96 87 LYS B C 1
ATOM 1808 O O . LYS B 1 87 ? -2.432 -25.109 1.453 1 96 87 LYS B O 1
ATOM 1813 N N . ILE B 1 88 ? -2.17 -22.969 0.83 1 97.06 88 ILE B N 1
ATOM 1814 C CA . ILE B 1 88 ? -1.871 -23.312 -0.555 1 97.06 88 ILE B CA 1
ATOM 1815 C C . ILE B 1 88 ? -0.503 -22.75 -0.943 1 97.06 88 ILE B C 1
ATOM 1817 O O . ILE B 1 88 ? -0.3 -21.531 -0.949 1 97.06 88 ILE B O 1
ATOM 1821 N N . LYS B 1 89 ? 0.409 -23.594 -1.178 1 97.81 89 LYS B N 1
ATOM 1822 C CA . LYS B 1 89 ? 1.698 -23.172 -1.717 1 97.81 89 LYS B CA 1
ATOM 1823 C C . LYS B 1 89 ? 1.63 -22.984 -3.23 1 97.81 89 LYS B C 1
ATOM 1825 O O . LYS B 1 89 ? 1.226 -23.906 -3.951 1 97.81 89 LYS B O 1
ATOM 1830 N N . LEU B 1 90 ? 2.074 -21.875 -3.664 1 97.62 90 LEU B N 1
ATOM 1831 C CA . LEU B 1 90 ? 1.99 -21.609 -5.098 1 97.62 90 LEU B CA 1
ATOM 1832 C C . LEU B 1 90 ? 3.221 -22.141 -5.82 1 97.62 90 LEU B C 1
ATOM 1834 O O . LEU B 1 90 ? 4.18 -22.578 -5.18 1 97.62 90 LEU B O 1
ATOM 1838 N N . LYS B 1 91 ? 3.146 -22.203 -7.086 1 96.69 91 LYS B N 1
ATOM 1839 C CA . LYS B 1 91 ? 4.207 -22.609 -8 1 96.69 91 LY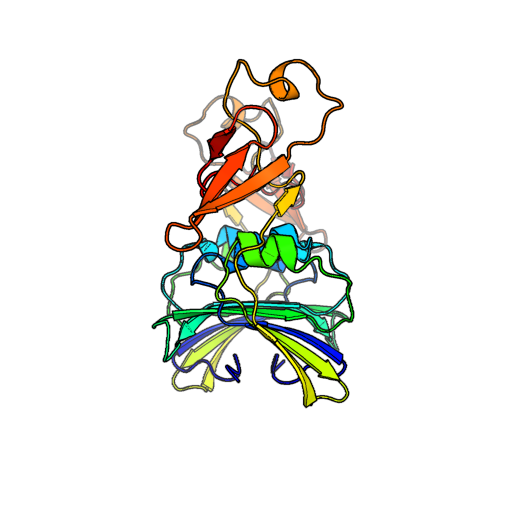S B CA 1
ATOM 1840 C C . LYS B 1 91 ? 4.105 -21.859 -9.328 1 96.69 91 LYS B C 1
ATOM 1842 O O . LYS B 1 91 ? 3.111 -21.188 -9.586 1 96.69 91 LYS B O 1
ATOM 1847 N N . LEU B 1 92 ? 5.164 -21.984 -10.047 1 96.44 92 LEU B N 1
ATOM 1848 C CA . LEU B 1 92 ? 5.07 -21.453 -11.406 1 96.44 92 LEU B CA 1
ATOM 1849 C C . LEU B 1 92 ? 3.955 -22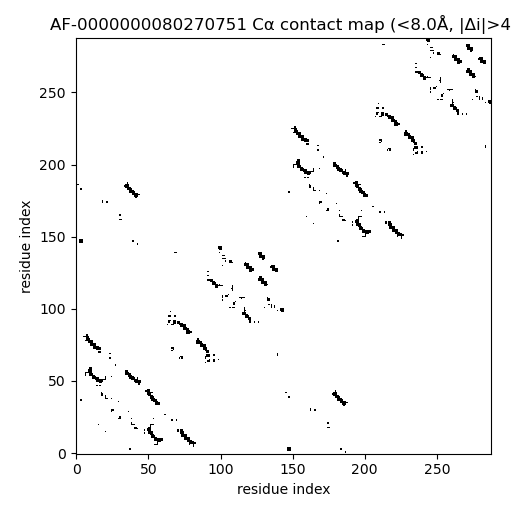.141 -12.18 1 96.44 92 LEU B C 1
ATOM 1851 O O . LEU B 1 92 ? 3.914 -23.375 -12.258 1 96.44 92 LEU B O 1
ATOM 1855 N N . PRO B 1 93 ? 3.07 -21.359 -12.703 1 96.5 93 PRO B N 1
ATOM 1856 C CA . PRO B 1 93 ? 2.014 -22.016 -13.484 1 96.5 93 PRO B CA 1
ATOM 1857 C C . PRO B 1 93 ? 2.521 -22.578 -14.812 1 96.5 93 PRO B C 1
ATOM 1859 O O . PRO B 1 93 ? 3.432 -22.016 -15.414 1 96.5 93 PRO B O 1
ATOM 1862 N N . ASP B 1 94 ? 1.847 -23.594 -15.234 1 96.5 94 ASP B N 1
ATOM 1863 C CA . ASP B 1 94 ? 2.254 -24.234 -16.469 1 96.5 94 ASP B CA 1
ATOM 1864 C C . ASP B 1 94 ? 1.854 -23.406 -17.688 1 96.5 94 ASP B C 1
ATOM 1866 O O . ASP B 1 94 ? 2.52 -23.453 -18.734 1 96.5 94 ASP B O 1
ATOM 1870 N N . ASN B 1 95 ? 0.793 -22.734 -17.547 1 95.62 95 ASN B N 1
ATOM 1871 C CA . ASN B 1 95 ? 0.276 -21.875 -18.594 1 95.62 95 ASN B CA 1
ATOM 1872 C C . ASN B 1 95 ? -0.211 -20.531 -18.047 1 95.62 95 ASN B C 1
ATOM 1874 O O . ASN B 1 95 ? -0.747 -20.484 -16.938 1 95.62 95 ASN B O 1
ATOM 1878 N N . VAL B 1 96 ? 0.024 -19.531 -18.781 1 94.31 96 VAL B N 1
ATOM 1879 C CA . VAL B 1 96 ? -0.492 -18.219 -18.422 1 94.31 96 VAL B CA 1
ATOM 1880 C C . VAL B 1 96 ? -1.163 -17.562 -19.625 1 94.31 96 VAL B C 1
ATOM 1882 O O . VAL B 1 96 ? -0.667 -17.656 -20.75 1 94.31 96 VAL B O 1
ATOM 1885 N N . GLU B 1 97 ? -2.314 -16.984 -19.344 1 92.88 97 GLU B N 1
ATOM 1886 C CA . GLU B 1 97 ? -3.076 -16.328 -20.406 1 92.88 97 GLU B CA 1
ATOM 1887 C C . GLU B 1 97 ? -3.338 -14.867 -20.062 1 92.88 97 GLU B C 1
ATOM 1889 O O . GLU B 1 97 ? -3.871 -14.555 -18.984 1 92.88 97 GLU B O 1
ATOM 1894 N N . ASN B 1 98 ? -2.926 -13.992 -20.891 1 90 98 ASN B N 1
ATOM 1895 C CA . ASN B 1 98 ? -3.199 -12.562 -20.812 1 90 98 ASN B CA 1
ATOM 1896 C C . ASN B 1 98 ? -2.553 -11.93 -19.578 1 90 98 ASN B C 1
ATOM 1898 O O . ASN B 1 98 ? -3.158 -11.086 -18.922 1 90 98 ASN B O 1
ATOM 1902 N N . ILE B 1 99 ? -1.415 -12.43 -19.234 1 88.56 99 ILE B N 1
ATOM 1903 C CA . ILE B 1 99 ? -0.621 -11.867 -18.156 1 88.56 99 ILE B CA 1
ATOM 1904 C C . ILE B 1 99 ? 0.591 -11.141 -18.719 1 88.56 99 ILE B C 1
ATOM 1906 O O . ILE B 1 99 ? 0.973 -10.07 -18.219 1 88.56 99 ILE B O 1
ATOM 1910 N N . ILE B 1 100 ? 1.119 -11.664 -19.719 1 90.06 100 ILE B N 1
ATOM 1911 C CA . ILE B 1 100 ? 2.23 -11.055 -20.438 1 90.06 100 ILE B CA 1
ATOM 1912 C C . ILE B 1 100 ? 1.923 -11.031 -21.938 1 90.06 100 ILE B C 1
ATOM 1914 O O . ILE B 1 100 ? 1.031 -11.742 -22.406 1 90.06 100 ILE B O 1
ATOM 1918 N N . LYS B 1 101 ? 2.658 -10.188 -22.578 1 91.12 101 LYS B N 1
ATOM 1919 C CA . LYS B 1 101 ? 2.471 -10.039 -24.031 1 91.12 101 LYS B CA 1
ATOM 1920 C C . LYS B 1 101 ? 3.689 -10.539 -24.797 1 91.12 101 LYS B C 1
ATOM 1922 O O . LYS B 1 101 ? 4.824 -10.359 -24.344 1 91.12 101 LYS B O 1
ATOM 1927 N N . CYS B 1 102 ? 3.352 -11.023 -25.891 1 93.19 102 CYS B N 1
ATOM 1928 C CA . CYS B 1 102 ? 4.438 -11.492 -26.75 1 93.19 102 CYS B CA 1
ATOM 1929 C C . CYS B 1 102 ? 5.184 -10.312 -27.359 1 93.19 102 CYS B C 1
ATOM 1931 O O . CYS B 1 102 ? 4.562 -9.367 -27.859 1 93.19 102 CYS B O 1
ATOM 1933 N N . ILE B 1 103 ? 6.461 -10.359 -27.406 1 90.62 103 ILE B N 1
ATOM 1934 C CA . ILE B 1 103 ? 7.266 -9.234 -27.859 1 90.62 103 ILE B CA 1
ATOM 1935 C C . ILE B 1 103 ? 7.707 -9.469 -29.312 1 90.62 103 ILE B C 1
ATOM 1937 O O . ILE B 1 103 ? 8.391 -8.625 -29.906 1 90.62 103 ILE B O 1
ATOM 1941 N N . ASN B 1 104 ? 7.387 -10.617 -29.844 1 92.81 104 ASN B N 1
ATOM 1942 C CA . ASN B 1 104 ? 7.723 -10.922 -31.219 1 92.81 104 ASN B CA 1
ATOM 1943 C C . ASN B 1 104 ? 6.816 -10.18 -32.188 1 92.81 104 ASN B C 1
ATOM 1945 O O . ASN B 1 104 ? 5.617 -10.445 -32.281 1 92.81 104 ASN B O 1
ATOM 1949 N N . PRO B 1 105 ? 7.387 -9.258 -32.812 1 92.5 105 PRO B N 1
ATOM 1950 C CA . PRO B 1 105 ? 6.566 -8.477 -33.719 1 92.5 105 PRO B CA 1
ATOM 1951 C C . PRO B 1 105 ? 5.93 -9.328 -34.812 1 92.5 105 PRO B C 1
ATOM 1953 O O . PRO B 1 105 ? 4.961 -8.906 -35.469 1 92.5 105 PRO B O 1
ATOM 1956 N N . ARG B 1 106 ? 6.418 -10.578 -35.094 1 94.25 106 ARG B N 1
ATOM 1957 C CA . ARG B 1 106 ? 5.883 -11.453 -36.125 1 94.25 106 ARG B CA 1
ATOM 1958 C C . ARG B 1 106 ? 4.852 -12.422 -35.562 1 94.25 106 ARG B C 1
ATOM 1960 O O . ARG B 1 106 ? 4.301 -13.25 -36.281 1 94.25 106 ARG B O 1
ATOM 1967 N N . CYS B 1 107 ? 4.66 -12.289 -34.312 1 95.56 107 CYS B N 1
ATOM 1968 C CA . CYS B 1 107 ? 3.691 -13.164 -33.656 1 95.56 107 CYS B CA 1
ATOM 1969 C C . CYS B 1 107 ? 2.27 -12.82 -34.094 1 95.56 107 CYS B C 1
ATOM 1971 O O . CYS B 1 107 ? 1.94 -11.648 -34.281 1 95.56 107 CYS B O 1
ATOM 1973 N N . ILE B 1 108 ? 1.424 -13.812 -34.219 1 96.06 108 ILE B N 1
ATOM 1974 C CA . ILE B 1 108 ? 0.04 -13.617 -34.625 1 96.06 108 ILE B CA 1
ATOM 1975 C C . ILE B 1 108 ? -0.658 -12.648 -33.688 1 96.06 108 ILE B C 1
ATOM 1977 O O . ILE B 1 108 ? -1.542 -11.898 -34.094 1 96.06 108 ILE B O 1
ATOM 1981 N N . THR B 1 109 ? -0.283 -12.633 -32.406 1 93 109 THR B N 1
ATOM 1982 C CA . THR B 1 109 ? -0.922 -11.758 -31.422 1 93 109 THR B CA 1
ATOM 1983 C C . THR B 1 109 ? -0.599 -10.297 -31.703 1 93 109 THR B C 1
ATOM 1985 O O . THR B 1 109 ? -1.29 -9.398 -31.219 1 93 109 THR B O 1
ATOM 1988 N N . SER B 1 110 ? 0.466 -9.984 -32.344 1 90.75 110 SER B N 1
ATOM 1989 C CA . SER B 1 110 ? 0.837 -8.617 -32.719 1 90.75 110 SER B CA 1
ATOM 1990 C C . SER B 1 110 ? -0.061 -8.062 -33.812 1 90.75 110 SER B C 1
ATOM 1992 O O . SER B 1 110 ? -0.234 -6.852 -33.906 1 90.75 110 SER B O 1
ATOM 1994 N N . THR B 1 111 ? -0.544 -8.961 -34.625 1 90.88 111 THR B N 1
ATOM 1995 C CA . THR B 1 111 ? -1.333 -8.539 -35.781 1 90.88 111 THR B CA 1
ATOM 1996 C C . THR B 1 111 ? -2.826 -8.664 -35.5 1 90.88 111 THR B C 1
ATOM 1998 O O . THR B 1 111 ? -3.623 -7.844 -35.938 1 90.88 111 THR B O 1
ATOM 2001 N N . GLU B 1 112 ? -3.129 -9.711 -34.812 1 91.94 112 GLU B N 1
ATOM 2002 C CA . GLU B 1 112 ? -4.52 -9.977 -34.438 1 91.94 112 GLU B CA 1
ATOM 2003 C C . GLU B 1 112 ? -4.785 -9.641 -32.969 1 91.94 112 GLU B C 1
ATOM 2005 O O . GLU B 1 112 ? -4.523 -10.461 -32.094 1 91.94 112 GLU B O 1
ATOM 2010 N N . GLN B 1 113 ? -5.527 -8.672 -32.625 1 85.19 113 GLN B N 1
ATOM 2011 C CA . GLN B 1 113 ? -5.688 -8.148 -31.281 1 85.19 113 GLN B CA 1
ATOM 2012 C C . GLN B 1 113 ? -6.703 -8.969 -30.5 1 85.19 113 GLN B C 1
ATOM 2014 O O . GLN B 1 113 ? -6.734 -8.922 -29.266 1 85.19 113 GLN B O 1
ATOM 2019 N N . GLU B 1 114 ? -7.457 -9.781 -31.25 1 92.38 114 GLU B N 1
ATOM 2020 C CA . GLU B 1 114 ? -8.508 -10.562 -30.594 1 92.38 114 GLU B CA 1
ATOM 2021 C C . GLU B 1 114 ? -7.945 -11.859 -30.016 1 92.38 114 GLU B C 1
ATOM 2023 O O . GLU B 1 114 ? -8.594 -12.5 -29.188 1 92.38 114 GLU B O 1
ATOM 2028 N N . ILE B 1 115 ? -6.789 -12.211 -30.469 1 93.81 115 ILE B N 1
ATOM 2029 C CA . ILE B 1 115 ? -6.176 -13.445 -29.984 1 93.81 115 ILE B CA 1
ATOM 2030 C C . ILE B 1 115 ? -5.539 -13.211 -28.625 1 93.81 115 ILE B C 1
ATOM 2032 O O . ILE B 1 115 ? -4.828 -12.219 -28.422 1 93.81 115 ILE B O 1
ATOM 2036 N N . GLN B 1 116 ? -5.773 -14.07 -27.734 1 94.88 116 GLN B N 1
ATOM 2037 C CA . GLN B 1 116 ? -5.246 -13.945 -26.375 1 94.88 116 GLN B CA 1
ATOM 2038 C C . GLN B 1 116 ? -3.77 -14.336 -26.328 1 94.88 116 GLN B C 1
ATOM 2040 O O . GLN B 1 116 ? -3.357 -15.312 -26.953 1 94.88 116 GLN B O 1
ATOM 2045 N N . HIS B 1 117 ? -3.061 -13.508 -25.609 1 94.56 117 HIS B N 1
ATOM 2046 C CA . HIS B 1 117 ? -1.678 -13.898 -25.359 1 94.56 117 HIS B CA 1
ATOM 2047 C C . HIS B 1 117 ? -1.603 -15.125 -24.453 1 94.56 117 HIS B C 1
ATOM 2049 O O . HIS B 1 117 ? -2.297 -15.195 -23.438 1 94.56 117 HIS B O 1
ATOM 2055 N N . SER B 1 118 ? -0.865 -16.109 -24.984 1 95.5 118 SER B N 1
ATOM 2056 C CA . SER B 1 118 ? -0.736 -17.375 -24.25 1 95.5 118 SER B CA 1
ATOM 2057 C C . SER B 1 118 ? 0.71 -17.859 -24.219 1 95.5 118 SER B C 1
ATOM 2059 O O . SER B 1 118 ? 1.41 -17.781 -25.234 1 95.5 118 SER B O 1
ATOM 2061 N N . PHE B 1 119 ? 1.066 -18.25 -22.984 1 96.31 119 PHE B N 1
ATOM 2062 C CA . PHE B 1 119 ? 2.436 -18.719 -22.812 1 96.31 119 PH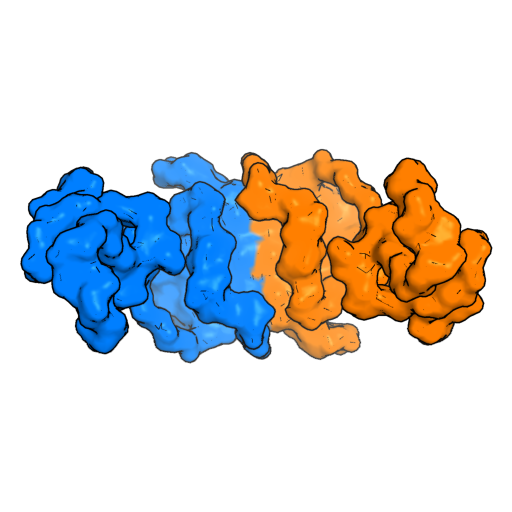E B CA 1
ATOM 2063 C C . PHE B 1 119 ? 2.465 -20 -21.984 1 96.31 119 PHE B C 1
ATOM 2065 O O . PHE B 1 119 ? 1.598 -20.234 -21.141 1 96.31 119 PHE B O 1
ATOM 2072 N N . TYR B 1 120 ? 3.449 -20.844 -22.312 1 96.75 120 TYR B N 1
ATOM 2073 C CA . TYR B 1 120 ? 3.645 -22.062 -21.516 1 96.75 120 TYR B CA 1
ATOM 2074 C C . TYR B 1 120 ? 5.027 -22.078 -20.875 1 96.75 120 TYR B C 1
ATOM 2076 O O . TYR B 1 120 ? 5.977 -21.5 -21.422 1 96.75 120 TYR B O 1
ATOM 2084 N N . LEU B 1 121 ? 5.094 -22.688 -19.75 1 96.62 121 LEU B N 1
ATOM 2085 C CA . LEU B 1 121 ? 6.355 -22.828 -19.031 1 96.62 121 LEU B CA 1
ATOM 2086 C C . LEU B 1 121 ? 7.273 -23.828 -19.719 1 96.62 121 LEU B C 1
ATOM 2088 O O . LEU B 1 121 ? 7.051 -25.047 -19.641 1 96.62 121 LEU B O 1
ATOM 2092 N N . SER B 1 122 ? 8.297 -23.328 -20.359 1 96 122 SER B N 1
ATOM 2093 C CA . SER B 1 122 ? 9.172 -24.188 -21.156 1 96 122 SER B CA 1
ATOM 2094 C C . SER B 1 122 ? 10.32 -24.719 -20.312 1 96 122 SER B C 1
ATOM 2096 O O . SER B 1 122 ? 10.883 -25.766 -20.625 1 96 122 SER B O 1
ATOM 2098 N N . ASN B 1 123 ? 10.711 -24 -19.281 1 94.94 123 ASN B N 1
ATOM 2099 C CA . ASN B 1 123 ? 11.773 -24.391 -18.344 1 94.94 123 ASN B CA 1
ATOM 2100 C C . ASN B 1 123 ? 11.469 -23.938 -16.922 1 94.94 123 ASN B C 1
ATOM 2102 O O . ASN B 1 123 ? 11.648 -22.766 -16.594 1 94.94 123 ASN B O 1
ATOM 2106 N N . ARG B 1 124 ? 11.047 -24.781 -16.109 1 93.56 124 ARG B N 1
ATOM 2107 C CA . ARG B 1 124 ? 10.617 -24.469 -14.75 1 93.56 124 ARG B CA 1
ATOM 2108 C C . ARG B 1 124 ? 11.781 -23.969 -13.906 1 93.56 124 ARG B C 1
ATOM 2110 O O . ARG B 1 124 ? 11.633 -23.047 -13.109 1 93.56 124 ARG B O 1
ATOM 2117 N N . GLU B 1 125 ? 12.938 -24.609 -14.062 1 93 125 GLU B N 1
ATOM 2118 C CA . GLU B 1 125 ? 14.109 -24.25 -13.273 1 93 125 GLU B CA 1
ATOM 2119 C C . GLU B 1 125 ? 14.531 -22.797 -13.547 1 93 125 GLU B C 1
ATOM 2121 O O . GLU B 1 125 ? 14.938 -22.078 -12.633 1 93 125 GLU B O 1
ATOM 2126 N N . LYS B 1 126 ? 14.305 -22.391 -14.812 1 91.81 126 LYS B N 1
ATOM 2127 C CA . LYS B 1 126 ? 14.711 -21.047 -15.203 1 91.81 126 LYS B CA 1
ATOM 2128 C C . LYS B 1 126 ? 13.531 -20.078 -15.164 1 91.81 126 LYS B C 1
ATOM 2130 O O . LYS B 1 126 ? 13.703 -18.875 -15.336 1 91.81 126 LYS B O 1
ATOM 2135 N N . GLY B 1 127 ? 12.375 -20.609 -14.961 1 92.94 127 GLY B N 1
ATOM 2136 C CA . GLY B 1 127 ? 11.18 -19.781 -15.031 1 92.94 127 GLY B CA 1
ATOM 2137 C C . GLY B 1 127 ? 10.914 -19.219 -16.406 1 92.94 127 GLY B C 1
ATOM 2138 O O . GLY B 1 127 ? 10.461 -18.078 -16.547 1 92.94 127 GLY B O 1
ATOM 2139 N N . GLU B 1 128 ? 11.25 -19.938 -17.375 1 93.88 128 GLU B N 1
ATOM 2140 C CA . GLU B 1 128 ? 11.156 -19.469 -18.766 1 93.88 128 GLU B CA 1
ATOM 2141 C C . GLU B 1 128 ? 9.812 -19.828 -19.375 1 93.88 128 GLU B C 1
ATOM 2143 O O . GLU B 1 128 ? 9.383 -20.984 -19.312 1 93.88 128 GLU B O 1
ATOM 2148 N N . TYR B 1 129 ? 9.25 -18.828 -19.953 1 95.94 129 TYR B N 1
ATOM 2149 C CA . TYR B 1 129 ? 8 -19.047 -20.672 1 95.94 129 TYR B CA 1
ATOM 2150 C C . TYR B 1 129 ? 8.18 -18.781 -22.156 1 95.94 129 TYR B C 1
ATOM 2152 O O . TYR B 1 129 ? 9.008 -17.953 -22.547 1 95.94 129 TYR B O 1
ATOM 2160 N N . ARG B 1 130 ? 7.391 -19.5 -22.844 1 96.31 130 ARG B N 1
ATOM 2161 C CA . ARG B 1 130 ? 7.395 -19.312 -24.281 1 96.31 130 ARG B CA 1
ATOM 2162 C C . ARG B 1 130 ? 5.98 -19.094 -24.812 1 96.31 130 ARG B C 1
ATOM 2164 O O . ARG B 1 130 ? 5.016 -19.641 -24.281 1 96.31 130 ARG B O 1
ATOM 2171 N N . CYS B 1 131 ? 5.977 -18.266 -25.859 1 96.88 131 CYS B N 1
ATOM 2172 C CA . CYS B 1 131 ? 4.691 -17.969 -26.484 1 96.88 131 CYS B CA 1
ATOM 2173 C C . CYS B 1 131 ? 4.098 -19.219 -27.125 1 96.88 131 CYS B C 1
ATOM 2175 O O . CYS B 1 131 ? 4.809 -19.984 -27.781 1 96.88 131 CYS B O 1
ATOM 2177 N N . MET B 1 132 ? 2.811 -19.375 -26.953 1 96.88 132 MET B N 1
ATOM 2178 C CA . MET B 1 132 ? 2.121 -20.562 -27.453 1 96.88 132 MET B CA 1
ATOM 2179 C C . MET B 1 132 ? 2.035 -20.531 -28.984 1 96.88 132 MET B C 1
ATOM 2181 O O . MET B 1 132 ? 1.913 -21.594 -29.609 1 96.88 132 MET B O 1
ATOM 2185 N N . TYR B 1 133 ? 2.189 -19.359 -29.547 1 96.44 133 TYR B N 1
ATOM 2186 C CA . TYR B 1 133 ? 1.946 -19.203 -30.969 1 96.44 133 TYR B CA 1
ATOM 2187 C C . TYR B 1 133 ? 3.258 -19.188 -31.75 1 96.44 133 TYR B C 1
ATOM 2189 O O . TYR B 1 133 ? 3.367 -19.812 -32.812 1 96.44 133 TYR B O 1
ATOM 2197 N N . CYS B 1 134 ? 4.281 -18.547 -31.203 1 96.62 134 CYS B N 1
ATOM 2198 C CA . CYS B 1 134 ? 5.496 -18.375 -31.984 1 96.62 134 CYS B CA 1
ATOM 2199 C C . CYS B 1 134 ? 6.699 -18.969 -31.266 1 96.62 134 CYS B C 1
ATOM 2201 O O . CYS B 1 134 ? 7.816 -18.938 -31.781 1 96.62 134 CYS B O 1
ATOM 2203 N N . ASP B 1 135 ? 6.59 -19.344 -30.031 1 96.12 135 ASP B N 1
ATOM 2204 C CA . ASP B 1 135 ? 7.594 -20.047 -29.234 1 96.12 135 ASP B CA 1
ATOM 2205 C C . ASP B 1 135 ? 8.703 -19.094 -28.781 1 96.12 135 ASP B C 1
ATOM 2207 O O . ASP B 1 135 ? 9.766 -19.547 -28.344 1 96.12 135 ASP B O 1
ATOM 2211 N N . GLU B 1 136 ? 8.367 -17.812 -28.922 1 94.69 136 GLU B N 1
ATOM 2212 C CA . GLU B 1 136 ? 9.336 -16.828 -28.453 1 94.69 136 GLU B CA 1
ATOM 2213 C C . GLU B 1 136 ? 9.438 -16.844 -26.922 1 94.69 136 GLU B C 1
ATOM 2215 O O . GLU B 1 136 ? 8.43 -16.938 -26.234 1 94.69 136 GLU B O 1
ATOM 2220 N N . ILE B 1 137 ? 10.719 -16.656 -26.469 1 92.31 137 ILE B N 1
ATOM 2221 C CA . ILE B 1 137 ? 10.961 -16.656 -25.031 1 92.31 137 ILE B CA 1
ATOM 2222 C C . ILE B 1 137 ? 10.492 -15.328 -24.438 1 92.31 137 ILE B C 1
ATOM 2224 O O . ILE B 1 137 ? 10.695 -14.266 -25.016 1 92.31 137 ILE B O 1
ATOM 2228 N N . ASN B 1 138 ? 9.648 -15.477 -23.438 1 83.12 138 ASN B N 1
ATOM 2229 C CA . ASN B 1 138 ? 9.258 -14.312 -22.641 1 83.12 138 ASN B CA 1
ATOM 2230 C C . ASN B 1 138 ? 9.641 -14.477 -21.172 1 83.12 138 ASN B C 1
ATOM 2232 O O . ASN B 1 138 ? 9.539 -15.57 -20.625 1 83.12 138 ASN B O 1
ATOM 2236 N N . ASN B 1 139 ? 10.508 -13.68 -20.703 1 66.38 139 ASN B N 1
ATOM 2237 C CA . ASN B 1 139 ? 10.852 -13.773 -19.281 1 66.38 139 ASN B CA 1
ATOM 2238 C C . ASN B 1 139 ? 9.914 -12.953 -18.422 1 66.38 139 ASN B C 1
ATOM 2240 O O . ASN B 1 139 ? 9.375 -11.938 -18.859 1 66.38 139 ASN B O 1
ATOM 2244 N N . PRO B 1 140 ? 9.492 -13.508 -17.219 1 61.34 140 PRO B N 1
ATOM 2245 C CA . PRO B 1 140 ? 8.492 -12.977 -16.281 1 61.34 140 PRO B CA 1
ATOM 2246 C C . PRO B 1 140 ? 8.719 -11.5 -15.953 1 61.34 140 PRO B C 1
ATOM 2248 O O . PRO B 1 140 ? 7.805 -10.82 -15.477 1 61.34 140 PRO B O 1
ATOM 2251 N N . ASN B 1 141 ? 9.875 -10.977 -16.125 1 56.78 141 ASN B N 1
ATOM 2252 C CA . ASN B 1 141 ? 10.086 -9.602 -15.695 1 56.78 141 ASN B CA 1
ATOM 2253 C C . ASN B 1 141 ? 9.227 -8.625 -16.5 1 56.78 141 ASN B C 1
ATOM 2255 O O . ASN B 1 141 ? 9.141 -7.445 -16.156 1 56.78 141 ASN B O 1
ATOM 2259 N N . ASN B 1 142 ? 8.523 -9.148 -17.469 1 53.03 142 ASN B N 1
ATOM 2260 C CA . ASN B 1 142 ? 7.746 -8.289 -18.359 1 53.03 142 ASN B CA 1
ATOM 2261 C C . ASN B 1 142 ? 6.25 -8.391 -18.078 1 53.03 142 ASN B C 1
ATOM 2263 O O . ASN B 1 142 ? 5.504 -8.984 -18.844 1 53.03 142 ASN B O 1
ATOM 2267 N N . ILE B 1 143 ? 5.82 -8.273 -16.781 1 56.41 143 ILE B N 1
ATOM 2268 C CA . ILE B 1 143 ? 4.391 -8.258 -16.5 1 56.41 143 ILE B CA 1
ATOM 2269 C C . ILE B 1 143 ? 3.771 -6.969 -17.047 1 56.41 143 ILE B C 1
ATOM 2271 O O . ILE B 1 143 ? 4.285 -5.875 -16.797 1 56.41 143 ILE B O 1
ATOM 2275 N N . SER B 1 144 ? 2.906 -6.996 -18.078 1 46.34 144 SER B N 1
ATOM 2276 C CA . SER B 1 144 ? 2.232 -5.867 -18.719 1 46.34 144 SER B CA 1
ATOM 2277 C C . SER B 1 144 ? 1.272 -5.184 -17.75 1 46.34 144 SER B C 1
ATOM 2279 O O . SER B 1 144 ? 0.718 -5.828 -16.859 1 46.34 144 SER B O 1
#